Protein AF-A0A498LN36-F1 (afdb_monomer)

Nearest PDB structures (foldseek):
  3feg-assembly1_A-2  TM=8.712E-01  e=2.004E-08  Homo sapiens
  3lq3-assembly1_A-2  TM=8.580E-01  e=4.411E-08  Homo sapiens
  2ig7-assembly1_B  TM=8.442E-01  e=5.846E-08  Homo sapiens
  3f2r-assembly1_A  TM=8.696E-01  e=1.216E-07  Homo sapiens
  2ig7-assembly1_A  TM=8.467E-01  e=6.591E-07  Homo sapiens

Foldseek 3Di:
DVVQVVCVVVVQHWAWDDDDPVGTDTDDDDFDFDFLVQCLDPLDVLEDATQDPVRDGHDDDCVVPDDDDPLLVLLLSQLCNLPQQRRDPVSRDDPVRLLVSLLVVQLVVCVVVVHHSDDDPLNSQQSVLSNLVSNLVSLQVLLVVLVVCVPPPPDPGDSVVRSVSSVVVSVVCVVVSVVDDRD

Secondary structure (DSSP, 8-state):
-HHHHHHHHTTSS--EEEEETTEEEE----SB---HHHHTSTTTTTS-S-B-TTS-B-----TT--S--HHHHHHHHHHGGG-SSS--GGGSPPHHHHHHHHHHHHHHHHHHTTS-----HHHHHHHHHHHHHHHHHHHHHHHHHHHHHHHH--SSS-HHHHHHHHHHHHHHHHHHHHHPPP-

Sequence (183 aa):
MEMFQVLHKHGCGPELYCSFTNGICYEFVRGVVLDDILLRQPSVYRGLVLLNSKSTVKFIDYEYADFNYQAYDIGNHFNEFAGISNVDSSLYPSCELQFDWLTAYLESFKWFNGVDSTVTKKEVQELYVQVCKFSLVAHLFWCLWALLQAKHSTIDFDFQRYAMARFNYYFEKKQEFFGMKLP

Mean predicted aligned error: 5.15 Å

pLDDT: mean 89.91, std 10.74, range [44.62, 98.62]

InterPro domains:
  IPR011009 Protein kinase-like domain superfamily [SSF56112] (2-177)

Solvent-accessible surface area (backbone atoms only — not comparable to full-atom values): 10459 Å² total; per-residue (Å²): 113,68,65,45,57,55,30,27,76,71,72,53,34,53,52,73,77,48,80,56,100,86,50,74,44,58,54,86,77,80,58,46,80,66,46,50,70,51,48,69,33,86,95,32,51,91,46,91,33,31,39,30,101,79,80,46,62,53,57,71,84,66,86,86,68,69,97,70,60,71,34,36,59,54,15,36,57,44,54,47,46,15,34,73,93,69,68,37,77,87,52,39,70,49,71,69,55,49,52,54,50,47,43,55,48,51,27,50,53,26,47,78,70,76,44,78,44,81,76,53,72,65,60,44,50,42,50,48,49,45,18,51,45,23,26,40,51,39,23,51,52,52,18,54,53,21,55,51,39,59,75,71,57,88,66,97,64,69,26,60,62,44,18,50,54,30,47,50,51,31,63,70,44,43,64,62,36,70,67,57,71,78,126

Organism: Labeo rohita (NCBI:txid84645)

Radius of gyration: 17.83 Å; Cα contacts (8 Å, |Δi|>4): 203; chains: 1; bounding box: 41×42×47 Å

Structure (mmCIF, N/CA/C/O backbone):
data_AF-A0A498LN36-F1
#
_entry.id   AF-A0A498LN36-F1
#
loop_
_atom_site.group_PDB
_atom_site.id
_atom_site.type_symbol
_atom_site.label_atom_id
_atom_site.label_alt_id
_atom_site.label_comp_id
_atom_site.label_asym_id
_atom_site.label_entity_id
_atom_site.label_seq_id
_atom_site.pdbx_PDB_ins_code
_atom_site.Cartn_x
_atom_site.Cartn_y
_atom_site.Cartn_z
_atom_site.occupancy
_atom_site.B_iso_or_equiv
_atom_site.auth_seq_id
_atom_site.auth_comp_id
_atom_site.auth_asym_id
_atom_site.auth_atom_id
_atom_site.pdbx_PDB_model_num
ATOM 1 N N . MET A 1 1 ? -7.776 4.592 -21.129 1.00 73.94 1 MET A N 1
ATOM 2 C CA . MET A 1 1 ? -7.886 6.031 -21.480 1.00 73.94 1 MET A CA 1
ATOM 3 C C . MET A 1 1 ? -9.061 6.712 -20.791 1.00 73.94 1 MET A C 1
ATOM 5 O O . MET A 1 1 ? -8.864 7.790 -20.252 1.00 73.94 1 MET A O 1
ATOM 9 N N . GLU A 1 2 ? -10.242 6.087 -20.744 1.00 83.62 2 GLU A N 1
ATOM 10 C CA . GLU A 1 2 ? -11.430 6.645 -20.071 1.00 83.62 2 GLU A CA 1
ATOM 11 C C . GLU A 1 2 ? -11.185 6.987 -18.589 1.00 83.62 2 GLU A C 1
ATOM 13 O O . GLU A 1 2 ? -11.515 8.084 -18.147 1.00 83.62 2 GLU A O 1
ATOM 18 N N . MET A 1 3 ? -10.481 6.120 -17.851 1.00 86.12 3 MET A N 1
ATOM 19 C CA . MET A 1 3 ? -10.072 6.386 -16.465 1.00 86.12 3 MET A CA 1
ATOM 20 C C . MET A 1 3 ? -9.315 7.718 -16.302 1.00 86.12 3 MET A C 1
ATOM 22 O O . MET A 1 3 ? -9.659 8.502 -15.425 1.00 86.12 3 MET A O 1
ATOM 26 N N . PHE A 1 4 ? -8.333 8.019 -17.161 1.00 85.88 4 PHE A N 1
ATOM 27 C CA . PHE A 1 4 ? -7.577 9.280 -17.087 1.00 85.88 4 PHE A CA 1
ATOM 28 C C . PHE A 1 4 ? -8.485 10.500 -17.276 1.00 85.88 4 PHE A C 1
ATOM 30 O O . PHE A 1 4 ? -8.364 11.480 -16.545 1.00 85.88 4 PHE A O 1
ATOM 37 N N . GLN A 1 5 ? -9.434 10.427 -18.212 1.00 87.06 5 GLN A N 1
ATOM 38 C CA . GLN A 1 5 ? -10.391 11.509 -18.459 1.00 87.06 5 GLN A CA 1
ATOM 39 C C . GLN A 1 5 ? -11.322 11.722 -17.258 1.00 87.06 5 GLN A C 1
ATOM 41 O O . GLN A 1 5 ? -11.567 12.861 -16.856 1.00 87.06 5 GLN A O 1
ATOM 46 N N . VAL A 1 6 ? -11.812 10.634 -16.655 1.00 89.62 6 VAL A N 1
ATOM 47 C CA . VAL A 1 6 ? -12.670 10.686 -15.463 1.00 89.62 6 VAL A CA 1
ATOM 48 C C . VAL A 1 6 ? -11.913 11.255 -14.265 1.00 89.62 6 VAL A C 1
ATOM 50 O O . VAL A 1 6 ? -12.432 12.147 -13.592 1.00 89.62 6 VAL A O 1
ATOM 53 N N . LEU A 1 7 ? -10.687 10.790 -14.014 1.00 89.44 7 LEU A N 1
ATOM 54 C CA . LEU A 1 7 ? -9.859 11.265 -12.906 1.00 89.44 7 LEU A CA 1
ATOM 55 C C . LEU A 1 7 ? -9.501 12.743 -13.066 1.00 89.44 7 LEU A C 1
ATOM 57 O O . LEU A 1 7 ? -9.634 13.505 -12.109 1.00 89.44 7 LEU A O 1
ATOM 61 N N . HIS A 1 8 ? -9.110 13.173 -14.268 1.00 89.12 8 HIS A N 1
ATOM 62 C CA . HIS A 1 8 ? -8.814 14.577 -14.541 1.00 89.12 8 HIS A CA 1
ATOM 63 C C . HIS A 1 8 ? -10.033 15.477 -14.305 1.00 89.12 8 HIS A C 1
ATOM 65 O O . HIS A 1 8 ? -9.930 16.488 -13.611 1.00 89.12 8 HIS A O 1
ATOM 71 N N . LYS A 1 9 ? -11.215 15.068 -14.788 1.00 91.19 9 LYS A N 1
ATOM 72 C CA . LYS A 1 9 ? -12.473 15.810 -14.599 1.00 91.19 9 LYS A CA 1
ATOM 73 C C . LYS A 1 9 ? -12.810 16.063 -13.122 1.00 91.19 9 LYS A C 1
ATOM 75 O O . LYS A 1 9 ? -13.457 17.061 -12.818 1.00 91.19 9 LYS A O 1
ATOM 80 N N . HIS A 1 10 ? -12.371 15.186 -12.218 1.00 89.25 10 HIS A N 1
ATOM 81 C CA . HIS A 1 10 ? -12.589 15.314 -10.773 1.00 89.25 10 HIS A CA 1
ATOM 82 C C . HIS A 1 10 ? -11.354 15.831 -10.013 1.00 89.25 10 HIS A C 1
ATOM 84 O O . HIS A 1 10 ? -11.349 15.843 -8.786 1.00 89.25 10 HIS A O 1
ATOM 90 N N . GLY A 1 11 ? -10.306 16.277 -10.717 1.00 86.38 11 GLY A N 1
ATOM 91 C CA . GLY A 1 11 ? -9.081 16.807 -10.107 1.00 86.38 11 GLY A CA 1
ATOM 92 C C . GLY A 1 11 ? -8.176 15.750 -9.463 1.00 86.38 11 GLY A C 1
ATOM 93 O O . GLY A 1 11 ? -7.240 16.107 -8.746 1.00 86.38 11 GLY A O 1
ATOM 94 N N . CYS A 1 12 ? -8.431 14.465 -9.721 1.00 85.44 12 CYS A N 1
ATOM 95 C CA . CYS A 1 12 ? -7.708 13.330 -9.147 1.00 85.44 12 CYS A CA 1
ATOM 96 C C . CYS A 1 12 ? -6.555 12.832 -10.030 1.00 85.44 12 CYS A C 1
ATOM 98 O O . CYS A 1 12 ? -5.722 12.077 -9.548 1.00 85.44 12 CYS A O 1
ATOM 100 N N . GLY A 1 13 ? -6.477 13.244 -11.298 1.00 85.94 13 GLY A N 1
ATOM 101 C CA . GLY A 1 13 ? -5.446 12.784 -12.234 1.00 85.94 13 GLY A CA 1
ATOM 102 C C . GLY A 1 13 ? -4.945 13.876 -13.185 1.00 85.94 13 GLY A C 1
ATOM 103 O O . GLY A 1 13 ? -5.573 14.935 -13.290 1.00 85.94 13 GLY A O 1
ATOM 104 N N . PRO A 1 14 ? -3.807 13.635 -13.861 1.00 88.38 14 PRO A N 1
ATOM 105 C CA . PRO A 1 14 ? -3.249 14.566 -14.839 1.00 88.38 14 PRO A CA 1
ATOM 106 C C . PRO A 1 14 ? -4.140 14.685 -16.080 1.00 88.38 14 PRO A C 1
ATOM 108 O O . PRO A 1 14 ? -4.820 13.728 -16.459 1.00 88.38 14 PRO A O 1
ATOM 111 N N . GLU A 1 15 ? -4.111 15.847 -16.735 1.00 91.12 15 GLU A N 1
ATOM 112 C CA . GLU A 1 15 ? -4.764 16.021 -18.038 1.00 91.12 15 GLU A CA 1
ATOM 113 C C . GLU A 1 15 ? -4.139 15.102 -19.091 1.00 91.12 15 GLU A C 1
ATOM 115 O O . GLU A 1 15 ? -2.921 15.010 -19.212 1.00 91.12 15 GLU A O 1
ATOM 120 N N . LEU A 1 16 ? -4.968 14.426 -19.881 1.00 90.75 16 LEU A N 1
ATOM 121 C CA . LEU A 1 16 ? -4.517 13.542 -20.947 1.00 90.75 16 LEU A CA 1
ATOM 122 C C . LEU A 1 16 ? -4.535 14.282 -22.287 1.00 90.75 16 LEU A C 1
ATOM 124 O O . LEU A 1 16 ? -5.608 14.557 -22.819 1.00 90.75 16 LEU A O 1
ATOM 128 N N . TYR A 1 17 ? -3.360 14.563 -22.851 1.00 92.06 17 TYR A N 1
ATOM 129 C CA . TYR A 1 17 ? -3.239 15.318 -24.100 1.00 92.06 17 TY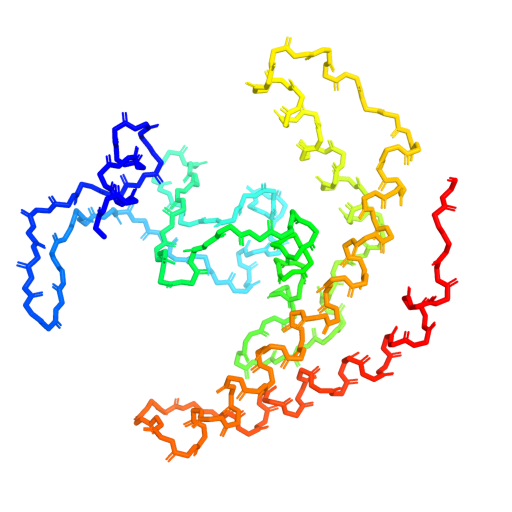R A CA 1
ATOM 130 C C . TYR A 1 17 ? -3.487 14.450 -25.337 1.00 92.06 17 TYR A C 1
ATOM 132 O O . TYR A 1 17 ? -4.217 14.858 -26.239 1.00 92.06 17 TYR A O 1
ATOM 140 N N . CYS A 1 18 ? -2.903 13.247 -25.400 1.00 91.44 18 CYS A N 1
ATOM 141 C CA . CYS A 1 18 ? -3.134 12.314 -26.508 1.00 91.44 18 CYS A CA 1
ATOM 142 C C . CYS A 1 18 ? -2.771 10.852 -26.180 1.00 91.44 18 CYS A C 1
ATOM 144 O O . CYS A 1 18 ? -2.033 10.560 -25.237 1.00 91.44 18 CYS A O 1
ATOM 146 N N . SER A 1 19 ? -3.310 9.924 -26.984 1.00 90.94 19 SER A N 1
ATOM 147 C CA . SER A 1 19 ? -2.901 8.507 -27.048 1.00 90.94 19 SER A CA 1
ATOM 148 C C . SER A 1 19 ? -2.188 8.218 -28.355 1.00 90.94 19 SER A C 1
ATOM 150 O O . SER A 1 19 ? -2.549 8.753 -29.401 1.00 90.94 19 SER A O 1
ATOM 152 N N . PHE A 1 20 ? -1.269 7.267 -28.291 1.00 92.06 20 PHE A N 1
ATOM 153 C CA . PHE A 1 20 ? -0.646 6.610 -29.428 1.00 92.06 20 PHE A CA 1
ATOM 154 C C . PHE A 1 20 ? -0.849 5.097 -29.300 1.00 92.06 20 PHE A C 1
ATOM 156 O O . PHE A 1 20 ? -1.288 4.596 -28.266 1.00 92.06 20 PHE A O 1
ATOM 163 N N . THR A 1 21 ? -0.490 4.335 -30.331 1.00 91.62 21 THR A N 1
ATOM 164 C CA . THR A 1 21 ? -0.533 2.863 -30.275 1.00 91.62 21 THR A CA 1
ATOM 165 C C . THR A 1 21 ? 0.494 2.266 -29.311 1.00 91.62 21 THR A C 1
ATOM 167 O O . THR A 1 21 ? 0.380 1.104 -28.942 1.00 91.62 21 THR A O 1
ATOM 170 N N . ASN A 1 22 ? 1.510 3.039 -28.930 1.00 88.00 22 ASN A N 1
ATOM 171 C CA . ASN A 1 22 ? 2.638 2.610 -28.107 1.00 88.00 22 ASN A CA 1
ATOM 172 C C . ASN A 1 22 ? 2.813 3.447 -26.830 1.00 88.00 22 ASN A C 1
ATOM 174 O O . ASN A 1 22 ? 3.864 3.363 -26.201 1.00 88.00 22 ASN A O 1
ATOM 178 N N . GLY A 1 23 ? 1.838 4.281 -26.461 1.00 87.81 23 GLY A N 1
ATOM 179 C CA . GLY A 1 23 ? 1.967 5.117 -25.272 1.00 87.81 23 GLY A CA 1
ATOM 180 C C . GLY A 1 23 ? 0.953 6.246 -25.186 1.00 87.81 23 GLY A C 1
ATOM 181 O O . GLY A 1 23 ? 0.009 6.335 -25.971 1.00 87.81 23 GLY A O 1
ATOM 182 N N . ILE A 1 24 ? 1.164 7.123 -24.210 1.00 90.69 24 ILE A N 1
ATOM 183 C CA . ILE A 1 24 ? 0.285 8.251 -23.896 1.00 90.69 24 ILE A CA 1
ATOM 184 C C . ILE A 1 24 ? 1.115 9.499 -23.585 1.00 90.69 24 ILE A C 1
ATOM 186 O O . ILE A 1 24 ? 2.250 9.394 -23.126 1.00 90.69 24 ILE A O 1
ATOM 190 N N . CYS A 1 25 ? 0.543 10.677 -23.823 1.00 91.12 25 CYS A N 1
ATOM 191 C CA . CYS A 1 25 ? 1.102 11.961 -23.405 1.00 91.12 25 CYS A CA 1
ATOM 192 C C . CYS A 1 25 ? 0.099 12.662 -22.486 1.00 91.12 25 CYS A C 1
ATOM 194 O O . CYS A 1 25 ? -1.067 12.823 -22.855 1.00 91.12 25 CYS A O 1
ATOM 196 N N . TYR A 1 26 ? 0.543 13.059 -21.295 1.00 91.25 26 TYR A N 1
ATOM 197 C CA . TYR A 1 26 ? -0.285 13.675 -20.260 1.00 91.25 26 TYR A CA 1
ATOM 198 C C . TYR A 1 26 ? 0.482 14.773 -19.511 1.00 91.25 26 TYR A C 1
ATOM 200 O O . TYR A 1 26 ? 1.698 14.915 -19.653 1.00 91.25 26 TYR A O 1
ATOM 208 N N . GLU A 1 27 ? -0.252 15.568 -18.740 1.00 90.62 27 GLU A N 1
ATOM 209 C CA . GLU A 1 27 ? 0.227 16.710 -17.970 1.00 90.62 27 GLU A CA 1
ATOM 210 C C . GLU A 1 27 ? 1.424 16.360 -17.080 1.00 90.62 27 GLU A C 1
ATOM 212 O O . GLU A 1 27 ? 1.405 15.400 -16.304 1.00 90.62 27 GLU A O 1
ATOM 217 N N . PHE A 1 28 ? 2.450 17.209 -17.134 1.00 88.06 28 PHE A N 1
ATOM 218 C CA . PHE A 1 28 ? 3.553 17.154 -16.187 1.00 88.06 28 PHE A CA 1
ATOM 219 C C . PHE A 1 28 ? 3.141 17.777 -14.847 1.00 88.06 28 PHE A C 1
ATOM 221 O O . PHE A 1 28 ? 2.984 18.994 -14.724 1.00 88.06 28 PHE A O 1
ATOM 228 N N . VAL A 1 29 ? 3.029 16.944 -13.813 1.00 84.00 29 VAL A N 1
ATOM 229 C CA . VAL A 1 29 ? 2.731 17.391 -12.449 1.00 84.00 29 VAL A CA 1
ATOM 230 C C . VAL A 1 29 ? 4.035 17.667 -11.701 1.00 84.00 29 VAL A C 1
ATOM 232 O O . VAL A 1 29 ? 4.788 16.753 -11.373 1.00 84.00 29 VAL A O 1
ATOM 235 N N . ARG A 1 30 ? 4.301 18.939 -11.387 1.00 84.75 30 ARG A N 1
ATOM 236 C CA . ARG A 1 30 ? 5.492 19.328 -10.616 1.00 84.75 30 ARG A CA 1
ATOM 237 C C . ARG A 1 30 ? 5.384 18.849 -9.162 1.00 84.75 30 ARG A C 1
ATOM 239 O O . ARG A 1 30 ? 4.516 19.317 -8.423 1.00 84.75 30 ARG A O 1
ATOM 246 N N . GLY A 1 31 ? 6.312 17.997 -8.735 1.00 82.81 31 GLY A N 1
ATOM 247 C CA . GLY A 1 31 ? 6.395 17.495 -7.363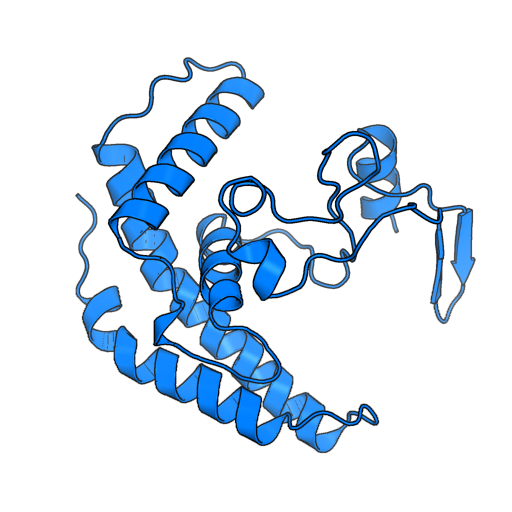 1.00 82.81 31 GLY A CA 1
ATOM 248 C C . GLY A 1 31 ? 7.618 16.610 -7.130 1.00 82.81 31 GLY A C 1
ATOM 249 O O . GLY A 1 31 ? 8.463 16.468 -8.013 1.00 82.81 31 GLY A O 1
ATOM 250 N N . VAL A 1 32 ? 7.701 16.036 -5.931 1.00 82.94 32 VAL A N 1
ATOM 251 C CA . VAL A 1 32 ? 8.706 15.030 -5.553 1.00 82.94 32 VAL A CA 1
ATOM 252 C C . VAL A 1 32 ? 8.012 13.682 -5.426 1.00 82.94 32 VAL A C 1
ATOM 254 O O . VAL A 1 32 ? 7.017 13.596 -4.706 1.00 82.94 32 VAL A O 1
ATOM 257 N N . VAL A 1 33 ? 8.509 12.660 -6.134 1.00 82.81 33 VAL A N 1
ATOM 258 C CA . VAL A 1 33 ? 7.994 11.282 -6.039 1.00 82.81 33 VAL A CA 1
ATOM 259 C C . VAL A 1 33 ? 8.178 10.782 -4.618 1.00 82.81 33 VAL A C 1
ATOM 261 O O . VAL A 1 33 ? 9.227 10.990 -4.013 1.00 82.81 33 VAL A O 1
ATOM 264 N N . LEU A 1 34 ? 7.131 10.156 -4.092 1.00 78.75 34 LEU A N 1
ATOM 265 C CA . LEU A 1 34 ? 7.172 9.555 -2.776 1.00 78.75 34 LEU A CA 1
ATOM 266 C C . LEU A 1 34 ? 8.110 8.347 -2.812 1.00 78.75 34 LEU A C 1
ATOM 268 O O . LEU A 1 34 ? 7.840 7.383 -3.524 1.00 78.75 34 LEU A O 1
ATOM 272 N N . ASP A 1 35 ? 9.205 8.420 -2.066 1.00 82.06 35 ASP A N 1
ATOM 273 C CA . ASP A 1 35 ? 10.095 7.288 -1.832 1.00 82.06 35 ASP A CA 1
ATOM 274 C C . ASP A 1 35 ? 9.744 6.585 -0.512 1.00 82.06 35 ASP A C 1
ATOM 276 O O . ASP A 1 35 ? 8.852 7.002 0.235 1.00 82.06 35 ASP A O 1
ATOM 280 N N . ASP A 1 36 ? 10.443 5.491 -0.219 1.00 79.75 36 ASP A N 1
ATOM 281 C CA . ASP A 1 36 ? 10.217 4.697 0.985 1.00 79.75 36 ASP A CA 1
ATOM 282 C C . ASP A 1 36 ? 10.498 5.500 2.269 1.00 79.75 36 ASP A C 1
ATOM 284 O O . ASP A 1 36 ? 9.863 5.272 3.297 1.00 79.75 36 ASP A O 1
ATOM 288 N N . ILE A 1 37 ? 11.403 6.485 2.225 1.00 82.06 37 ILE A N 1
ATOM 289 C CA . ILE A 1 37 ? 11.722 7.352 3.366 1.00 82.06 37 ILE A CA 1
ATOM 290 C C . ILE A 1 37 ? 10.573 8.320 3.643 1.00 82.06 37 ILE A C 1
ATOM 292 O O . ILE A 1 37 ? 10.123 8.427 4.786 1.00 82.06 37 ILE A O 1
ATOM 296 N N . LEU A 1 38 ? 10.093 9.014 2.613 1.00 81.94 38 LEU A N 1
ATOM 297 C CA . LEU A 1 38 ? 8.996 9.967 2.714 1.00 81.94 38 LEU A CA 1
ATOM 298 C C . LEU A 1 38 ? 7.691 9.269 3.093 1.00 81.94 38 LEU A C 1
ATOM 300 O O . LEU A 1 38 ? 6.955 9.802 3.918 1.00 81.94 38 LEU A O 1
ATOM 304 N N . LEU A 1 39 ? 7.438 8.058 2.581 1.00 82.56 39 LEU A N 1
ATOM 305 C CA . LEU A 1 39 ? 6.264 7.248 2.923 1.00 82.56 39 LEU A CA 1
ATOM 306 C C . LEU A 1 39 ? 6.133 6.999 4.432 1.00 82.56 39 LEU A C 1
ATOM 308 O O . LEU A 1 39 ? 5.026 6.857 4.936 1.00 82.56 39 LEU A O 1
ATOM 312 N N . ARG A 1 40 ? 7.251 6.982 5.166 1.00 83.50 40 ARG A N 1
ATOM 313 C CA . ARG A 1 40 ? 7.287 6.737 6.615 1.00 83.50 40 ARG A CA 1
ATOM 314 C C . ARG A 1 40 ? 7.180 8.015 7.454 1.00 83.50 40 ARG A C 1
ATOM 316 O O . ARG A 1 40 ? 7.111 7.940 8.680 1.00 83.50 40 ARG A O 1
ATOM 323 N N . GLN A 1 41 ? 7.169 9.197 6.837 1.00 81.81 41 GLN A N 1
ATOM 324 C CA . GLN A 1 41 ? 7.099 10.456 7.578 1.00 81.81 41 GLN A CA 1
ATOM 325 C C . GLN A 1 41 ? 5.678 10.735 8.086 1.00 81.81 41 GLN A C 1
ATOM 327 O O . GLN A 1 41 ? 4.732 10.646 7.304 1.00 81.81 41 GLN A O 1
ATOM 332 N N . PRO A 1 42 ? 5.499 11.168 9.350 1.00 75.25 42 PRO A N 1
ATOM 333 C CA . PRO A 1 42 ? 4.180 11.477 9.901 1.00 75.25 42 PRO A CA 1
ATOM 334 C C . PRO A 1 42 ? 3.329 12.469 9.117 1.00 75.25 42 PRO A C 1
ATOM 336 O O . PRO A 1 42 ? 2.110 12.338 9.057 1.00 75.25 42 PRO A O 1
ATOM 339 N N . SER A 1 43 ? 3.973 13.435 8.471 1.00 71.25 43 SER A N 1
ATOM 340 C CA . SER A 1 43 ? 3.315 14.421 7.616 1.00 71.25 43 SER A CA 1
ATOM 341 C C . SER A 1 43 ? 2.857 13.868 6.265 1.00 71.25 43 SER A C 1
ATOM 343 O O . SER A 1 43 ? 2.194 14.588 5.524 1.00 71.25 43 SER A O 1
ATOM 345 N N . VAL A 1 44 ? 3.238 12.635 5.920 1.00 73.81 44 VAL A N 1
ATOM 346 C CA . VAL A 1 44 ? 3.096 12.082 4.571 1.00 73.81 44 VAL A CA 1
ATOM 347 C C . VAL A 1 44 ? 2.409 10.723 4.568 1.00 73.81 44 VAL A C 1
ATOM 349 O O . VAL A 1 44 ? 1.573 10.518 3.709 1.00 73.81 44 VAL A O 1
ATOM 352 N N . TYR A 1 45 ? 2.657 9.828 5.532 1.00 69.00 45 TYR A N 1
ATOM 353 C CA . TYR A 1 45 ? 2.172 8.436 5.492 1.00 69.00 45 TYR A CA 1
ATOM 354 C C . TYR A 1 45 ? 0.642 8.293 5.401 1.00 69.00 45 TYR A C 1
ATOM 356 O O . TYR A 1 45 ? 0.127 7.262 4.974 1.00 69.00 45 TYR A O 1
ATOM 364 N N . ARG A 1 46 ? -0.112 9.323 5.813 1.00 60.28 46 ARG A N 1
ATOM 365 C CA . ARG A 1 46 ? -1.580 9.377 5.665 1.00 60.28 46 ARG A CA 1
ATOM 366 C C . ARG A 1 46 ? -2.026 9.643 4.221 1.00 60.28 46 ARG A C 1
ATOM 368 O O . ARG A 1 46 ? -3.215 9.613 3.930 1.00 60.28 46 ARG A O 1
ATOM 375 N N . GLY A 1 47 ? -1.085 9.932 3.329 1.00 51.66 47 GLY A N 1
ATOM 376 C CA . GLY A 1 47 ? -1.286 10.283 1.937 1.00 51.66 47 GLY A CA 1
ATOM 377 C C . GLY A 1 47 ? -0.337 9.503 1.027 1.00 51.66 47 GLY A C 1
ATOM 378 O O . GLY A 1 47 ? 0.876 9.495 1.192 1.00 51.66 47 GLY A O 1
ATOM 379 N N . LEU A 1 48 ? -0.890 8.847 0.021 1.00 50.31 48 LEU A N 1
ATOM 380 C CA . LEU A 1 48 ? -0.156 7.931 -0.848 1.00 50.31 48 LEU A CA 1
ATOM 381 C C . LEU A 1 48 ? 0.525 8.641 -2.035 1.00 50.31 48 LEU A C 1
ATOM 383 O O . LEU A 1 48 ? 0.345 8.196 -3.162 1.00 50.31 48 LEU A O 1
ATOM 387 N N . VAL A 1 49 ? 1.196 9.804 -1.889 1.00 53.31 49 VAL A N 1
ATOM 388 C CA . VAL A 1 49 ? 1.592 10.521 -3.119 1.00 53.31 49 VAL A CA 1
ATOM 389 C C . VAL A 1 49 ? 2.658 11.652 -3.159 1.00 53.31 49 VAL A C 1
ATOM 391 O O . VAL A 1 49 ? 2.982 12.252 -2.144 1.00 53.31 49 VAL A O 1
ATOM 394 N N . LEU A 1 50 ? 3.116 11.984 -4.395 1.00 44.62 50 LEU A N 1
ATOM 395 C CA . LEU A 1 50 ? 3.720 13.233 -4.895 1.00 44.62 50 LEU A CA 1
ATOM 396 C C . LEU A 1 50 ? 3.360 14.449 -4.047 1.00 44.62 50 LEU A C 1
ATOM 398 O O . LEU A 1 50 ? 2.219 14.916 -4.071 1.00 44.62 50 LEU A O 1
ATOM 402 N N . LEU A 1 51 ? 4.381 15.017 -3.415 1.00 54.03 51 LEU A N 1
ATOM 403 C CA . LEU A 1 51 ? 4.297 16.270 -2.676 1.00 54.03 51 LEU A CA 1
ATOM 404 C C . LEU A 1 51 ? 4.570 17.443 -3.623 1.00 54.03 51 LEU A C 1
ATOM 406 O O . LEU A 1 51 ? 5.633 17.520 -4.247 1.00 54.03 51 LEU A O 1
ATOM 410 N N . ASN A 1 52 ? 3.622 18.374 -3.730 1.00 55.12 52 ASN A N 1
ATOM 411 C CA . ASN A 1 52 ? 3.844 19.652 -4.413 1.00 55.12 52 ASN A CA 1
ATOM 412 C C . ASN A 1 52 ? 4.190 20.781 -3.425 1.00 55.12 52 ASN A C 1
ATOM 414 O O . ASN A 1 52 ? 4.128 20.618 -2.208 1.00 55.12 52 ASN A O 1
ATOM 418 N N . SER A 1 53 ? 4.503 21.972 -3.945 1.00 51.56 53 SER A N 1
ATOM 419 C CA . SER A 1 53 ? 4.889 23.148 -3.144 1.00 51.56 53 SER A CA 1
ATOM 420 C C . SER A 1 53 ? 3.809 23.669 -2.179 1.00 51.56 53 SER A C 1
ATOM 422 O O . SER A 1 53 ? 4.054 24.647 -1.480 1.00 51.56 53 SER A O 1
ATOM 424 N N . LYS A 1 54 ? 2.607 23.076 -2.169 1.00 56.28 54 LYS A N 1
ATOM 425 C CA . LYS A 1 54 ? 1.489 23.406 -1.272 1.00 56.28 54 LYS A CA 1
ATOM 426 C C . LYS A 1 54 ? 1.215 22.303 -0.234 1.00 56.28 54 LYS A C 1
ATOM 428 O O . LYS A 1 54 ? 0.152 22.321 0.375 1.00 56.28 54 LYS A O 1
ATOM 433 N N . SER A 1 55 ? 2.126 21.339 -0.059 1.00 64.81 55 SER A N 1
ATOM 434 C CA . SER A 1 55 ? 1.961 20.176 0.836 1.00 64.81 55 SER A CA 1
ATOM 435 C C . SER A 1 55 ? 0.726 19.324 0.518 1.00 64.81 55 SER A C 1
ATOM 437 O O . SER A 1 55 ? 0.116 18.742 1.410 1.00 64.81 55 SER A O 1
ATOM 439 N N . THR A 1 56 ? 0.337 19.263 -0.759 1.00 70.06 56 THR A N 1
ATOM 440 C CA . THR A 1 56 ? -0.754 18.392 -1.221 1.00 70.06 56 THR A CA 1
ATOM 441 C C . THR A 1 56 ? -0.196 17.182 -1.954 1.00 70.06 56 THR A C 1
ATOM 443 O O . THR A 1 56 ? 0.877 17.253 -2.555 1.00 70.06 56 THR A O 1
ATOM 446 N N . VAL A 1 57 ? -0.956 16.096 -1.879 1.00 76.25 57 VAL A N 1
ATOM 447 C CA . VAL A 1 57 ? -0.614 14.726 -2.256 1.00 76.25 57 VAL A CA 1
ATOM 448 C C . VAL A 1 57 ? -1.539 14.327 -3.428 1.00 76.25 57 VAL A C 1
ATOM 450 O O . VAL A 1 57 ? -2.754 14.466 -3.298 1.00 76.25 57 VAL A O 1
ATOM 453 N N . LYS A 1 58 ? -1.002 13.920 -4.595 1.00 78.62 58 LYS A N 1
ATOM 454 C CA . LYS A 1 58 ? -1.766 13.675 -5.852 1.00 78.62 58 LYS A CA 1
ATOM 455 C C . LYS A 1 58 ? -1.530 12.336 -6.581 1.00 78.62 58 LYS A C 1
ATOM 457 O O . LYS A 1 58 ? -0.557 12.257 -7.325 1.00 78.62 58 LYS A O 1
ATOM 462 N N . PHE A 1 59 ? -2.412 11.338 -6.462 1.00 81.75 59 PHE A N 1
ATOM 463 C CA . PHE A 1 59 ? -2.250 10.000 -7.081 1.00 81.75 59 PHE A CA 1
ATOM 464 C C . PHE A 1 59 ? -1.825 10.053 -8.561 1.00 81.75 59 PHE A C 1
ATOM 466 O O . PHE A 1 59 ? -2.377 10.819 -9.356 1.00 81.75 59 PHE A O 1
ATOM 473 N N . ILE A 1 60 ? -0.815 9.253 -8.910 1.00 83.06 60 ILE A N 1
ATOM 474 C CA . ILE A 1 60 ? -0.268 9.113 -10.266 1.00 83.06 60 ILE A CA 1
ATOM 475 C C . ILE A 1 60 ? -0.042 7.641 -10.594 1.00 83.06 60 ILE A C 1
ATOM 477 O O . ILE A 1 60 ? -0.120 6.794 -9.712 1.00 83.06 60 ILE A O 1
ATOM 481 N N . ASP A 1 61 ? 0.281 7.390 -11.861 1.00 80.75 61 ASP A N 1
ATOM 482 C CA . ASP A 1 61 ? 0.684 6.086 -12.383 1.00 80.75 61 ASP A CA 1
ATOM 483 C C . ASP A 1 61 ? -0.360 4.984 -12.154 1.00 80.75 61 ASP A C 1
ATOM 485 O O . ASP A 1 61 ? -0.237 4.080 -11.332 1.00 80.75 61 ASP A O 1
ATOM 489 N N . TYR A 1 62 ? -1.451 5.103 -12.906 1.00 84.88 62 TYR A N 1
ATOM 490 C CA . TYR A 1 62 ? -2.628 4.251 -12.784 1.00 84.88 62 TYR A CA 1
ATOM 491 C C . TYR A 1 62 ? -2.528 2.959 -13.615 1.00 84.88 62 TYR A C 1
ATOM 493 O O . TYR A 1 62 ? -3.553 2.401 -13.996 1.00 84.88 62 TYR A O 1
ATOM 501 N N . GLU A 1 63 ? -1.322 2.488 -13.948 1.00 85.94 63 GLU A N 1
ATOM 502 C CA . GLU A 1 63 ? -1.124 1.310 -14.812 1.00 85.94 63 GLU A CA 1
ATOM 503 C C . GLU A 1 63 ? -1.791 0.043 -14.247 1.00 85.94 63 GLU A C 1
ATOM 505 O O . GLU A 1 63 ? -2.367 -0.742 -14.998 1.00 85.94 63 GLU A O 1
ATOM 510 N N . TYR A 1 64 ? -1.777 -0.114 -12.921 1.00 89.69 64 TYR A N 1
ATOM 511 C CA . TYR A 1 64 ? -2.376 -1.250 -12.208 1.00 89.69 64 TYR A CA 1
ATOM 512 C C . TYR A 1 64 ? -3.744 -0.928 -11.585 1.00 89.69 64 TYR A C 1
ATOM 514 O O . TYR A 1 64 ? -4.244 -1.702 -10.768 1.00 89.69 64 TYR A O 1
ATOM 522 N N . ALA A 1 65 ? -4.345 0.217 -11.925 1.00 90.38 65 ALA A N 1
ATOM 523 C CA . ALA A 1 65 ? -5.627 0.622 -11.364 1.00 90.38 65 ALA A CA 1
ATOM 524 C C . ALA A 1 65 ? -6.785 -0.146 -12.019 1.00 90.38 65 ALA A C 1
ATOM 526 O O . ALA A 1 65 ? -6.989 -0.075 -13.230 1.00 90.38 65 ALA A O 1
ATOM 527 N N . ASP A 1 66 ? -7.568 -0.841 -11.197 1.00 91.06 66 ASP A N 1
ATOM 528 C CA . ASP A 1 66 ? -8.787 -1.543 -11.600 1.00 91.06 66 ASP A CA 1
ATOM 529 C C . ASP A 1 66 ? -9.715 -1.712 -10.382 1.00 91.06 66 ASP A C 1
ATOM 531 O O . ASP A 1 66 ? -9.332 -1.436 -9.239 1.00 91.06 66 ASP A O 1
ATOM 535 N N . PHE A 1 67 ? -10.941 -2.184 -10.604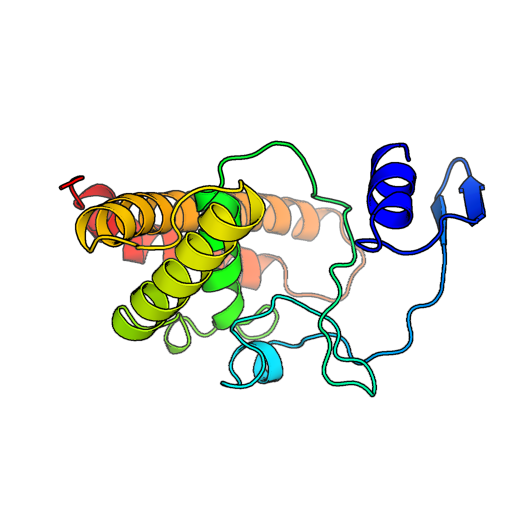 1.00 93.44 67 PHE A N 1
ATOM 536 C CA . PHE A 1 67 ? -11.841 -2.579 -9.528 1.00 93.44 67 PHE A CA 1
ATOM 537 C C . PHE A 1 67 ? -11.232 -3.725 -8.722 1.00 93.44 67 PHE A C 1
ATOM 539 O O . PHE A 1 67 ? -10.979 -4.816 -9.230 1.00 93.44 67 PHE A O 1
ATOM 546 N N . ASN A 1 68 ? -11.038 -3.484 -7.429 1.00 96.19 68 ASN A N 1
ATOM 547 C CA . ASN A 1 68 ? -10.467 -4.462 -6.519 1.00 96.19 68 ASN A CA 1
ATOM 548 C C . ASN A 1 68 ? -11.039 -4.287 -5.106 1.00 96.19 68 ASN A C 1
ATOM 550 O O . ASN A 1 68 ? -11.770 -3.340 -4.810 1.00 96.19 68 ASN A O 1
ATOM 554 N N . TYR A 1 69 ? -10.708 -5.215 -4.214 1.00 97.75 69 TYR A N 1
ATOM 555 C CA . TYR A 1 69 ? -11.060 -5.125 -2.807 1.00 97.75 69 TYR A CA 1
ATOM 556 C C . TYR A 1 69 ? -10.323 -3.955 -2.153 1.00 97.75 69 TYR A C 1
ATOM 558 O O . TYR A 1 69 ? -9.099 -3.877 -2.217 1.00 97.75 69 TYR A O 1
ATOM 566 N N . GLN A 1 70 ? -11.055 -3.105 -1.436 1.00 97.00 70 GLN A N 1
ATOM 567 C CA . GLN A 1 70 ? -10.500 -2.006 -0.636 1.00 97.00 70 GLN A CA 1
ATOM 568 C C . GLN A 1 70 ? -9.318 -2.459 0.242 1.00 97.00 70 GLN A C 1
ATOM 570 O O . GLN A 1 70 ? -8.284 -1.800 0.315 1.00 97.00 70 GLN A O 1
ATOM 575 N N . ALA A 1 71 ? -9.458 -3.619 0.885 1.00 98.12 71 ALA A N 1
ATOM 576 C CA . ALA A 1 71 ? -8.432 -4.179 1.753 1.00 98.12 71 ALA A CA 1
ATOM 577 C C . ALA A 1 71 ? -7.135 -4.567 1.014 1.00 98.12 71 ALA A C 1
ATOM 579 O O . ALA A 1 71 ? -6.077 -4.577 1.638 1.00 98.12 71 ALA A O 1
ATOM 580 N N . TYR A 1 72 ? -7.195 -4.865 -0.292 1.00 98.25 72 TYR A N 1
ATOM 581 C CA . TYR A 1 72 ? -6.004 -5.102 -1.114 1.00 98.25 72 TYR A CA 1
ATOM 582 C C . TYR A 1 72 ? -5.184 -3.837 -1.280 1.00 98.25 72 TYR A C 1
ATOM 584 O O . TYR A 1 72 ? -3.982 -3.874 -1.046 1.00 98.25 72 TYR A O 1
ATOM 592 N N . ASP A 1 73 ? -5.827 -2.729 -1.636 1.00 96.69 73 ASP A N 1
ATOM 593 C CA . ASP A 1 73 ? -5.122 -1.477 -1.900 1.00 96.69 73 ASP A CA 1
ATOM 594 C C . ASP A 1 73 ? -4.437 -0.954 -0.626 1.00 96.69 73 ASP A C 1
ATOM 596 O O . ASP A 1 73 ? -3.243 -0.651 -0.614 1.00 96.69 73 ASP A O 1
ATOM 600 N N . ILE A 1 74 ? -5.156 -1.004 0.501 1.00 97.31 74 ILE A N 1
ATOM 601 C CA . ILE A 1 74 ? -4.620 -0.631 1.818 1.00 97.31 74 ILE A CA 1
ATOM 602 C C . ILE A 1 74 ? -3.520 -1.605 2.274 1.00 97.31 74 ILE A C 1
ATOM 604 O O . ILE A 1 74 ? -2.462 -1.180 2.735 1.00 97.31 74 ILE A O 1
ATOM 608 N N . GLY A 1 75 ? -3.739 -2.917 2.142 1.00 97.56 75 GLY A N 1
ATOM 609 C CA . GLY A 1 75 ? -2.743 -3.922 2.524 1.00 97.56 75 GLY A CA 1
ATOM 610 C C . GLY A 1 75 ? -1.470 -3.823 1.688 1.00 97.56 75 GLY A C 1
ATOM 611 O O . GLY A 1 75 ? -0.371 -3.959 2.220 1.00 97.56 75 GLY A O 1
ATOM 612 N N . ASN A 1 76 ? -1.602 -3.528 0.394 1.00 96.31 76 ASN A N 1
ATOM 613 C CA . ASN A 1 76 ? -0.465 -3.275 -0.476 1.00 96.31 76 ASN A CA 1
ATOM 614 C C . ASN A 1 76 ? 0.278 -1.999 -0.063 1.00 96.31 76 ASN A C 1
ATOM 616 O O . ASN A 1 76 ? 1.496 -2.037 0.055 1.00 96.31 76 ASN A O 1
ATOM 620 N N . HIS A 1 77 ? -0.435 -0.910 0.234 1.00 93.94 77 HIS A N 1
ATOM 621 C CA . HIS A 1 77 ? 0.176 0.318 0.745 1.00 93.94 77 HIS A CA 1
ATOM 622 C C . HIS A 1 77 ? 1.027 0.075 1.998 1.00 93.94 77 HIS A C 1
ATOM 624 O O . HIS A 1 77 ? 2.160 0.545 2.062 1.00 93.94 77 HIS A O 1
ATOM 630 N N . PHE A 1 78 ? 0.529 -0.701 2.965 1.00 95.88 78 PHE A N 1
ATOM 631 C CA . PHE A 1 78 ? 1.303 -1.047 4.160 1.00 95.88 78 PHE A CA 1
ATOM 632 C C . PHE A 1 78 ? 2.537 -1.899 3.850 1.00 95.88 78 PHE A C 1
ATOM 634 O O . PHE A 1 78 ? 3.579 -1.702 4.475 1.00 95.88 78 PHE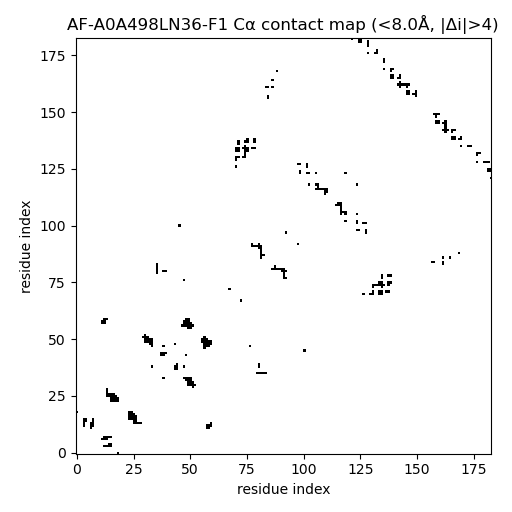 A O 1
ATOM 641 N N . ASN A 1 79 ? 2.469 -2.790 2.856 1.00 95.56 79 ASN A N 1
ATOM 642 C CA . ASN A 1 79 ? 3.636 -3.560 2.420 1.00 95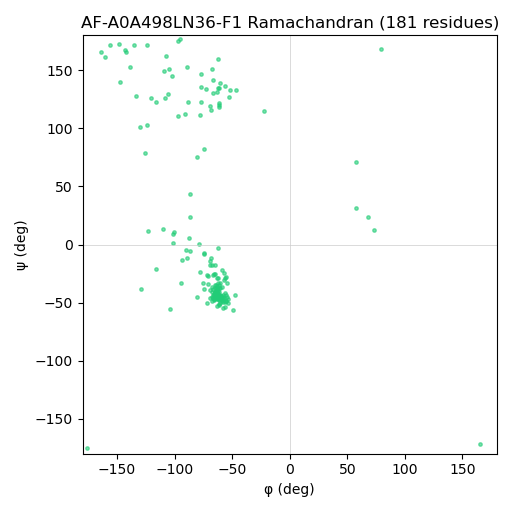.56 79 ASN A CA 1
ATOM 643 C C . ASN A 1 79 ? 4.760 -2.664 1.874 1.00 95.56 79 ASN A C 1
ATOM 645 O O . ASN A 1 79 ? 5.932 -2.985 2.066 1.00 95.56 79 ASN A O 1
ATOM 649 N N . GLU A 1 80 ? 4.430 -1.539 1.230 1.00 92.88 80 GLU A N 1
ATOM 650 C CA . GLU A 1 80 ? 5.425 -0.633 0.637 1.00 92.88 80 GLU A CA 1
ATOM 651 C C . GLU A 1 80 ? 6.275 0.117 1.681 1.00 92.88 80 GLU A C 1
ATOM 653 O O . GLU A 1 80 ? 7.355 0.608 1.355 1.00 92.88 80 GLU A O 1
ATOM 658 N N . PHE A 1 81 ? 5.878 0.135 2.961 1.00 92.75 81 PHE A N 1
ATOM 659 C CA . PHE A 1 81 ? 6.701 0.710 4.039 1.00 92.75 81 PHE A CA 1
ATOM 660 C C . PHE A 1 81 ? 8.036 -0.023 4.212 1.00 92.75 81 PHE A C 1
ATOM 662 O O . PHE A 1 81 ? 9.034 0.590 4.611 1.00 92.75 81 PHE A O 1
ATOM 669 N N . ALA A 1 82 ? 8.058 -1.319 3.879 1.00 92.94 82 ALA A N 1
ATOM 670 C CA . ALA A 1 82 ? 9.263 -2.138 3.883 1.00 92.94 82 ALA A CA 1
ATOM 671 C C . ALA A 1 82 ? 10.258 -1.739 2.780 1.00 92.94 82 ALA A C 1
ATOM 673 O O . ALA A 1 82 ? 11.402 -2.180 2.812 1.00 92.94 82 ALA A O 1
ATOM 674 N N . GLY A 1 83 ? 9.853 -0.897 1.824 1.00 89.69 83 GLY A N 1
ATOM 675 C CA . GLY A 1 83 ? 10.669 -0.491 0.687 1.00 89.69 83 GLY A CA 1
ATOM 676 C C . GLY A 1 83 ? 10.724 -1.539 -0.428 1.00 89.69 83 GLY A C 1
ATOM 677 O O . GLY A 1 83 ? 10.315 -2.690 -0.269 1.00 89.69 83 GLY A O 1
ATOM 678 N N . ILE A 1 84 ? 11.244 -1.116 -1.584 1.00 84.69 84 ILE A N 1
ATOM 679 C CA . ILE A 1 84 ? 11.295 -1.926 -2.813 1.00 84.69 84 ILE A CA 1
ATOM 680 C C . ILE A 1 84 ? 12.711 -2.459 -3.058 1.00 84.69 84 ILE A C 1
ATOM 682 O O . ILE A 1 84 ? 12.913 -3.666 -3.160 1.00 84.69 84 ILE A O 1
ATOM 686 N N . SER A 1 85 ? 13.710 -1.574 -3.124 1.00 80.56 85 SER A N 1
ATOM 687 C CA . SER A 1 85 ? 15.088 -1.963 -3.468 1.00 80.56 85 SER A CA 1
ATOM 688 C C . SER A 1 85 ? 15.810 -2.684 -2.329 1.00 80.56 85 SER A C 1
ATOM 690 O O . SER A 1 85 ? 16.545 -3.640 -2.559 1.00 80.56 85 SER A O 1
ATOM 692 N N . ASN A 1 86 ? 15.582 -2.243 -1.091 1.00 85.69 86 ASN A N 1
ATOM 693 C CA . ASN A 1 86 ? 16.136 -2.843 0.120 1.00 85.69 86 ASN A CA 1
ATOM 694 C C . ASN A 1 86 ? 14.985 -3.172 1.068 1.00 85.69 86 ASN A C 1
ATOM 696 O O . ASN A 1 86 ? 14.707 -2.408 1.986 1.00 85.69 86 ASN A O 1
ATOM 700 N N . VAL A 1 87 ? 14.299 -4.284 0.796 1.00 89.31 87 VAL A N 1
ATOM 701 C CA . VAL A 1 87 ? 13.144 -4.715 1.592 1.00 89.31 87 VAL A CA 1
ATOM 702 C C . VAL A 1 87 ? 13.570 -4.975 3.040 1.00 89.31 87 VAL A C 1
ATOM 704 O O . VAL A 1 87 ? 14.372 -5.875 3.297 1.00 89.31 87 VAL A O 1
ATOM 707 N N . ASP A 1 88 ? 12.996 -4.220 3.972 1.00 91.25 88 ASP A N 1
ATOM 708 C CA . ASP A 1 88 ? 13.152 -4.380 5.415 1.00 91.25 88 ASP A CA 1
ATOM 709 C C . ASP A 1 88 ? 11.779 -4.541 6.078 1.00 91.25 88 ASP A C 1
ATOM 711 O O . ASP A 1 88 ? 11.028 -3.589 6.294 1.00 91.25 88 ASP A O 1
ATOM 715 N N . SER A 1 89 ? 11.450 -5.784 6.423 1.00 89.56 89 SER A N 1
ATOM 716 C CA . SER A 1 89 ? 10.168 -6.143 7.030 1.00 89.56 89 SER A CA 1
ATOM 717 C C . SER A 1 89 ? 9.953 -5.537 8.420 1.00 89.56 89 SER A C 1
ATOM 719 O O . SER A 1 89 ? 8.808 -5.461 8.864 1.00 89.56 89 SER A O 1
ATOM 721 N N . SER A 1 90 ? 11.012 -5.076 9.097 1.00 91.69 90 SER A N 1
ATOM 722 C CA . SER A 1 90 ? 10.889 -4.389 10.389 1.00 91.69 90 SER A CA 1
ATOM 723 C C . SER A 1 90 ? 10.242 -3.006 10.271 1.00 91.69 90 SER A C 1
ATOM 725 O O . SER A 1 90 ? 9.738 -2.480 11.262 1.00 91.69 90 SER A O 1
ATOM 727 N N . LEU A 1 91 ? 10.204 -2.443 9.058 1.00 93.38 91 LEU A N 1
ATOM 728 C CA . LEU A 1 91 ? 9.589 -1.149 8.764 1.00 93.38 91 LEU A CA 1
ATOM 729 C C . LEU A 1 91 ? 8.090 -1.248 8.459 1.00 93.38 91 LEU A C 1
ATOM 731 O O . LEU A 1 91 ? 7.440 -0.215 8.300 1.00 93.38 91 LEU A O 1
ATOM 735 N N . TYR A 1 92 ? 7.528 -2.460 8.384 1.00 94.38 92 TYR A N 1
ATOM 736 C CA . TYR A 1 92 ? 6.086 -2.653 8.236 1.00 94.38 92 TYR A CA 1
ATOM 737 C C . TYR A 1 92 ? 5.332 -1.939 9.378 1.00 94.38 92 TYR A C 1
ATOM 739 O O . TYR A 1 92 ? 5.759 -2.029 10.535 1.00 94.38 92 TYR A O 1
ATOM 747 N N . PRO A 1 93 ? 4.225 -1.223 9.101 1.00 94.88 93 PRO A N 1
ATOM 748 C CA . PRO A 1 93 ? 3.585 -0.367 10.092 1.00 94.88 93 PRO A CA 1
ATOM 749 C C . PRO A 1 93 ? 3.116 -1.159 11.317 1.00 94.88 93 PRO A C 1
ATOM 751 O O . PRO A 1 93 ? 2.554 -2.253 11.210 1.00 94.88 93 PRO A O 1
ATOM 754 N N . SER A 1 94 ? 3.313 -0.584 12.505 1.00 95.38 94 SER A N 1
ATOM 755 C CA . SER A 1 94 ? 2.853 -1.187 13.758 1.00 95.38 94 SER A CA 1
ATOM 756 C C . SER A 1 94 ? 1.327 -1.319 13.784 1.00 95.38 94 SER A C 1
ATOM 758 O O . SER A 1 94 ? 0.616 -0.620 13.064 1.00 95.38 94 SER A O 1
ATOM 760 N N . CYS A 1 95 ? 0.806 -2.196 14.646 1.00 95.50 95 CYS A N 1
ATOM 761 C CA . CYS A 1 95 ? -0.640 -2.330 14.841 1.00 95.50 95 CYS A CA 1
ATOM 762 C C . CYS A 1 95 ? -1.284 -0.978 15.210 1.00 95.50 95 CYS A C 1
ATOM 764 O O . CYS A 1 95 ? -2.286 -0.593 14.624 1.00 95.50 95 CYS A O 1
ATOM 766 N N . GLU A 1 96 ? -0.660 -0.207 16.105 1.00 95.75 96 GLU A N 1
ATOM 767 C CA . GLU A 1 96 ? -1.133 1.131 16.486 1.00 95.75 96 GLU A CA 1
ATOM 768 C C . GLU A 1 96 ? -1.238 2.078 15.282 1.00 95.75 96 GLU A C 1
ATOM 770 O O . GLU A 1 96 ? -2.280 2.701 15.079 1.00 95.75 96 GLU A O 1
ATOM 775 N N . LEU A 1 97 ? -0.198 2.124 14.441 1.00 94.19 97 LEU A N 1
ATOM 776 C CA . LEU A 1 97 ? -0.184 2.959 13.242 1.00 94.19 97 LEU A CA 1
ATOM 777 C C . LEU A 1 97 ? -1.237 2.512 12.221 1.00 94.19 97 LEU A C 1
ATOM 779 O O . LEU A 1 97 ? -1.919 3.349 11.635 1.00 94.19 97 LEU A O 1
ATOM 783 N N . GLN A 1 98 ? -1.402 1.202 12.023 1.00 97.19 98 GLN A N 1
ATOM 784 C CA . GLN A 1 98 ? -2.432 0.670 11.131 1.00 97.19 98 GLN A CA 1
ATOM 785 C C . GLN A 1 98 ? -3.832 1.058 11.621 1.00 97.19 98 GLN A C 1
ATOM 787 O O . GLN A 1 98 ? -4.642 1.516 10.825 1.00 97.19 98 GLN A O 1
ATOM 792 N N . PHE A 1 99 ? -4.125 0.938 12.918 1.00 97.19 99 PHE A N 1
ATOM 793 C CA . PHE A 1 99 ? -5.429 1.322 13.467 1.00 97.19 99 PHE A CA 1
ATOM 794 C C . PHE A 1 99 ? -5.703 2.824 13.336 1.00 97.19 99 PHE A C 1
ATOM 796 O O . PHE A 1 99 ? -6.813 3.201 12.954 1.00 97.19 99 PHE A O 1
ATOM 803 N N . ASP A 1 100 ? -4.713 3.675 13.613 1.00 94.94 100 ASP A N 1
ATOM 804 C CA . ASP A 1 100 ? -4.821 5.128 13.426 1.00 94.94 100 ASP A CA 1
ATOM 805 C C . ASP A 1 100 ? -5.095 5.484 11.954 1.00 94.94 100 ASP A C 1
ATOM 807 O O . ASP A 1 100 ? -6.041 6.212 11.645 1.00 94.94 100 ASP A O 1
ATOM 811 N N . TRP A 1 101 ? -4.341 4.884 11.028 1.00 95.44 101 TRP A N 1
ATOM 812 C CA . TRP A 1 101 ? -4.528 5.089 9.591 1.00 95.44 101 TRP A CA 1
ATOM 813 C C . TRP A 1 101 ? -5.907 4.621 9.113 1.00 95.44 101 TRP A C 1
ATOM 815 O O . TRP A 1 101 ? -6.607 5.355 8.416 1.00 95.44 101 TRP A O 1
ATOM 825 N N . LEU A 1 102 ? -6.333 3.417 9.513 1.00 97.44 102 LEU A N 1
ATOM 826 C CA . LEU A 1 102 ? -7.631 2.848 9.137 1.00 97.44 102 LEU A CA 1
ATOM 827 C C . LEU A 1 102 ? -8.798 3.671 9.689 1.00 97.44 102 LEU A C 1
ATOM 829 O O . LEU A 1 102 ? -9.816 3.815 9.013 1.00 97.44 102 LEU A O 1
ATOM 833 N N . THR A 1 103 ? -8.642 4.241 10.886 1.00 96.50 103 THR A N 1
ATOM 834 C CA . THR A 1 103 ? -9.630 5.158 11.467 1.00 96.50 103 THR A CA 1
ATOM 835 C C . THR A 1 103 ? -9.765 6.405 10.595 1.00 96.50 103 THR A C 1
ATOM 837 O O . THR A 1 103 ? -10.861 6.688 10.116 1.00 96.50 103 THR A O 1
ATOM 840 N N . ALA A 1 104 ? -8.651 7.078 10.284 1.00 94.25 104 ALA A N 1
ATOM 841 C CA . ALA A 1 104 ? -8.651 8.271 9.433 1.00 94.25 104 ALA A CA 1
ATOM 842 C C . ALA A 1 104 ? -9.195 7.997 8.016 1.00 94.25 104 ALA A C 1
ATOM 844 O O . ALA A 1 104 ? -9.912 8.825 7.440 1.00 94.25 104 ALA A O 1
ATOM 845 N N . TYR A 1 105 ? -8.888 6.822 7.456 1.00 95.31 105 TYR A N 1
ATOM 846 C CA . TYR A 1 105 ? -9.442 6.374 6.181 1.00 95.31 105 TYR A CA 1
ATOM 847 C C . TYR A 1 105 ? -10.967 6.242 6.254 1.00 95.31 105 TYR A C 1
ATOM 849 O O . TYR A 1 105 ? -11.669 6.783 5.402 1.00 95.31 105 TYR A O 1
ATOM 857 N N . LEU A 1 106 ? -11.492 5.537 7.263 1.00 96.44 106 LEU A N 1
ATOM 858 C CA . LEU A 1 106 ? -12.929 5.293 7.405 1.00 96.44 106 LEU A CA 1
ATOM 859 C C . LEU A 1 106 ? -13.705 6.586 7.683 1.00 96.44 106 LEU A C 1
ATOM 861 O O . LEU A 1 106 ? -14.784 6.766 7.123 1.00 96.44 106 LEU A O 1
ATOM 865 N N . GLU A 1 107 ? -13.150 7.499 8.483 1.00 94.75 107 GLU A N 1
ATOM 866 C CA . GLU A 1 107 ? -13.721 8.832 8.719 1.00 94.75 107 GLU A CA 1
ATOM 867 C C . GLU A 1 107 ? -13.848 9.606 7.403 1.00 94.75 107 GLU A C 1
ATOM 869 O O . GLU A 1 107 ? -14.921 10.118 7.075 1.00 94.75 107 GLU A O 1
ATOM 874 N N . SER A 1 108 ? -12.772 9.622 6.607 1.00 93.00 108 SER A N 1
ATOM 875 C CA . SER A 1 108 ? -12.748 10.274 5.294 1.00 93.00 108 SER A CA 1
ATOM 876 C C . SER A 1 108 ? -13.735 9.619 4.328 1.00 93.00 108 SER A C 1
ATOM 878 O O . SER A 1 108 ? -14.512 10.308 3.671 1.00 93.00 108 SER A O 1
ATOM 880 N N . PHE A 1 109 ? -13.753 8.286 4.263 1.00 93.06 109 PHE A N 1
ATOM 881 C CA . PHE A 1 109 ? -14.657 7.528 3.402 1.00 93.06 109 PHE A CA 1
ATOM 882 C C . PHE A 1 109 ? -16.122 7.836 3.724 1.00 93.06 109 PHE A C 1
ATOM 884 O O . PHE A 1 109 ? -16.901 8.141 2.822 1.00 93.06 109 PHE A O 1
ATOM 891 N N . LYS A 1 110 ? -16.497 7.816 5.006 1.00 94.31 110 LYS A N 1
ATOM 892 C CA . LYS A 1 110 ? -17.851 8.154 5.461 1.00 94.31 110 LYS A CA 1
ATOM 893 C C . LYS A 1 110 ? -18.224 9.595 5.114 1.00 94.31 110 LYS A C 1
ATOM 895 O O . LYS A 1 110 ? -19.279 9.826 4.523 1.00 94.31 110 LYS A O 1
ATOM 900 N N . TRP A 1 111 ? -17.319 10.535 5.378 1.00 92.12 111 TRP A N 1
ATOM 901 C CA . TRP A 1 111 ? -17.497 11.944 5.036 1.00 92.12 111 TRP A CA 1
ATOM 902 C C . TRP A 1 111 ? -17.761 12.162 3.538 1.00 92.12 111 TRP A C 1
ATOM 904 O O . TRP A 1 111 ? -18.739 12.810 3.168 1.00 92.12 111 TRP A O 1
ATOM 914 N N . PHE A 1 112 ? -16.942 11.571 2.660 1.00 89.31 112 PHE A N 1
ATOM 915 C CA . PHE A 1 112 ? -17.110 11.695 1.206 1.00 89.31 112 PHE A CA 1
ATOM 916 C C . PHE A 1 112 ? -18.388 11.034 0.677 1.00 89.31 112 PHE A C 1
ATOM 918 O O . PHE A 1 112 ? -18.912 11.462 -0.349 1.00 89.31 112 PHE A O 1
ATOM 925 N N . ASN A 1 113 ? -18.917 10.031 1.381 1.00 92.06 113 ASN A N 1
ATOM 926 C CA . ASN A 1 113 ? -20.193 9.394 1.052 1.00 92.06 113 ASN A CA 1
ATOM 927 C C . ASN A 1 113 ? -21.407 10.100 1.687 1.00 92.06 113 ASN A C 1
ATOM 929 O O . ASN A 1 113 ? -22.530 9.614 1.562 1.00 92.06 113 ASN A O 1
ATOM 933 N N . GLY A 1 114 ? -21.208 11.243 2.355 1.00 92.81 114 GLY A N 1
ATOM 934 C CA . GLY A 1 114 ? -22.289 12.030 2.951 1.00 92.81 114 GLY A CA 1
ATOM 935 C C . GLY A 1 114 ? -22.975 11.348 4.138 1.00 92.81 114 GLY A C 1
ATOM 936 O O . GLY A 1 114 ? -24.134 11.649 4.423 1.00 92.81 114 GLY A O 1
ATOM 937 N N . VAL A 1 115 ? -22.287 10.423 4.813 1.00 92.44 115 VAL A N 1
ATOM 938 C CA . VAL A 1 115 ? -22.773 9.762 6.033 1.00 92.44 115 VAL A CA 1
ATOM 939 C C . VAL A 1 115 ? -22.019 10.273 7.262 1.00 92.44 115 VAL A C 1
ATOM 941 O O . VAL A 1 115 ? -20.954 10.878 7.138 1.00 92.44 115 VAL A O 1
ATOM 944 N N . ASP A 1 116 ? -22.580 10.046 8.454 1.00 92.44 116 ASP A N 1
ATOM 945 C CA . ASP A 1 116 ? -21.938 10.422 9.719 1.00 92.44 116 ASP A CA 1
ATOM 946 C C . ASP A 1 116 ? -20.518 9.850 9.799 1.00 92.44 116 ASP A C 1
ATOM 948 O O . ASP A 1 116 ? -20.323 8.649 9.616 1.00 92.44 116 ASP A O 1
ATOM 952 N N . SER A 1 117 ? -19.528 10.703 10.066 1.00 89.62 117 SER A N 1
ATOM 953 C CA . SER A 1 117 ? -18.113 10.328 10.026 1.00 89.62 117 SER A CA 1
ATOM 954 C C . SER A 1 117 ? -17.649 9.576 11.272 1.00 89.62 117 SER A C 1
ATOM 956 O O . SER A 1 117 ? -16.483 9.206 11.345 1.00 89.62 117 SER A O 1
ATOM 958 N N . THR A 1 118 ? -18.525 9.326 12.251 1.00 94.75 118 THR A N 1
ATOM 959 C CA . THR A 1 118 ? -18.178 8.564 13.455 1.00 94.75 118 THR A CA 1
ATOM 960 C C . THR A 1 118 ? -17.756 7.142 13.081 1.00 94.75 118 THR A C 1
ATOM 962 O O . THR A 1 118 ? -18.523 6.385 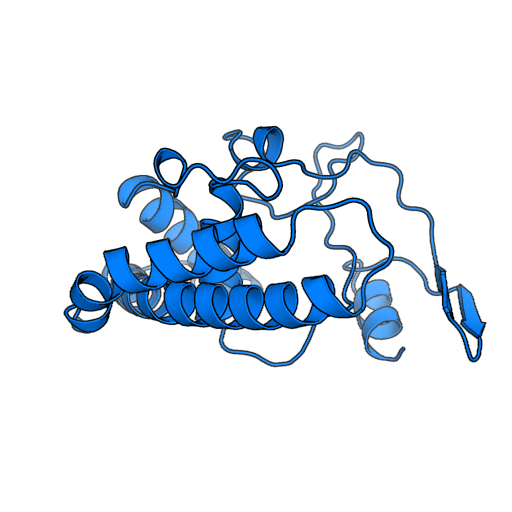12.481 1.00 94.75 118 THR A O 1
ATOM 965 N N . VAL A 1 119 ? -16.541 6.747 13.458 1.00 96.50 119 VAL A N 1
ATOM 966 C CA . VAL A 1 119 ? -16.001 5.399 13.228 1.00 96.50 119 VAL A CA 1
ATOM 967 C C . VAL A 1 119 ? -15.977 4.610 14.531 1.00 96.50 119 VAL A C 1
ATOM 969 O O . VAL A 1 119 ? -15.480 5.066 15.560 1.00 96.50 119 VAL A O 1
ATOM 972 N N . THR A 1 120 ? -16.519 3.395 14.498 1.00 97.12 120 THR A N 1
ATOM 973 C CA . THR A 1 120 ? -16.508 2.493 15.649 1.00 97.12 120 THR A CA 1
ATOM 974 C C . THR A 1 120 ? -15.251 1.626 15.668 1.00 97.12 120 THR A C 1
ATOM 976 O O . THR A 1 120 ? -14.703 1.249 14.633 1.00 97.12 120 THR A O 1
ATOM 979 N N . LYS A 1 121 ? -14.835 1.199 16.867 1.00 97.06 121 LYS A N 1
ATOM 980 C CA . LYS A 1 121 ? -13.731 0.233 17.024 1.00 97.06 121 LYS A CA 1
ATOM 981 C C . LYS A 1 121 ? -13.985 -1.082 16.282 1.00 97.06 121 LYS A C 1
ATOM 983 O O . LYS A 1 121 ? -13.036 -1.719 15.839 1.00 97.06 121 LYS A O 1
ATOM 988 N N . LYS A 1 122 ? -15.255 -1.487 16.154 1.00 97.81 122 LYS A N 1
ATOM 989 C CA . LYS A 1 122 ? -15.642 -2.705 15.440 1.00 97.81 122 LYS A CA 1
ATOM 990 C C . LYS A 1 122 ? -15.341 -2.587 13.945 1.00 97.81 122 LYS A C 1
ATOM 992 O O . LYS A 1 122 ? -14.707 -3.482 13.406 1.00 97.81 122 LYS A O 1
ATOM 997 N N . GLU A 1 123 ? -15.712 -1.471 13.317 1.00 97.88 123 GLU A N 1
ATOM 998 C CA . GLU A 1 123 ? -15.437 -1.223 11.893 1.00 97.88 123 GLU A CA 1
ATOM 999 C C . GLU A 1 123 ? -13.933 -1.218 11.594 1.00 97.88 123 GLU A C 1
ATOM 1001 O O . GLU A 1 123 ? -13.487 -1.849 10.636 1.00 97.88 123 GLU A O 1
ATOM 1006 N N . VAL A 1 124 ? -13.134 -0.571 12.452 1.00 98.31 124 VAL A N 1
ATOM 1007 C CA . VAL A 1 124 ? -11.667 -0.566 12.314 1.00 98.31 124 VAL A CA 1
ATOM 1008 C C . VAL A 1 124 ? -11.107 -1.983 12.438 1.00 98.31 124 VAL A C 1
ATOM 1010 O O . VAL A 1 124 ? -10.283 -2.389 11.624 1.00 98.31 124 VAL A O 1
ATOM 1013 N N . GLN A 1 125 ? -11.578 -2.763 13.416 1.00 98.31 125 GLN A N 1
ATOM 1014 C CA . GLN A 1 125 ? -11.132 -4.141 13.632 1.00 98.31 125 GLN A CA 1
ATOM 1015 C C . GLN A 1 125 ? -11.511 -5.071 12.467 1.00 98.31 125 GLN A C 1
ATOM 1017 O O . GLN A 1 125 ? -10.707 -5.917 12.073 1.00 98.31 125 GLN A O 1
ATOM 1022 N N . GLU A 1 126 ? -12.718 -4.934 11.914 1.00 98.44 126 GLU A N 1
ATOM 1023 C CA . GLU A 1 126 ? -13.164 -5.696 10.742 1.00 98.44 126 GLU A CA 1
ATOM 1024 C C . GLU A 1 126 ? -12.273 -5.410 9.533 1.00 98.44 126 GLU A C 1
ATOM 1026 O O . GLU A 1 126 ? -11.749 -6.347 8.921 1.00 98.44 126 GLU A O 1
ATOM 1031 N N . LEU A 1 127 ? -12.050 -4.127 9.227 1.00 98.56 127 LEU A N 1
ATOM 1032 C CA . LEU A 1 127 ? -11.204 -3.722 8.110 1.00 98.56 127 LEU A CA 1
ATOM 1033 C C . LEU A 1 127 ? -9.748 -4.144 8.331 1.00 98.56 127 LEU A C 1
ATOM 1035 O O . LEU A 1 127 ? -9.132 -4.667 7.408 1.00 98.56 127 LEU A O 1
ATOM 1039 N N . TYR A 1 128 ? -9.216 -4.012 9.548 1.00 98.62 128 TYR A N 1
ATOM 1040 C CA . TYR A 1 128 ? -7.866 -4.461 9.897 1.00 98.62 128 TYR A CA 1
ATOM 1041 C C . TYR A 1 128 ? -7.653 -5.945 9.574 1.00 98.62 128 TYR A C 1
ATOM 1043 O O . TYR A 1 128 ? -6.701 -6.304 8.884 1.00 98.62 128 TYR A O 1
ATOM 1051 N N . VAL A 1 129 ? -8.579 -6.819 9.987 1.00 98.56 129 VAL A N 1
ATOM 1052 C CA . VAL A 1 129 ? -8.480 -8.263 9.711 1.00 98.56 129 VAL A CA 1
ATOM 1053 C C . VAL A 1 129 ? -8.518 -8.555 8.209 1.00 98.56 129 VAL A C 1
ATOM 1055 O O . VAL A 1 129 ? -7.815 -9.452 7.735 1.00 98.56 129 VAL A O 1
ATOM 1058 N N . GLN A 1 130 ? -9.330 -7.819 7.447 1.00 98.56 130 GLN A N 1
ATOM 1059 C CA . GLN A 1 130 ? -9.360 -7.943 5.990 1.00 98.56 130 GLN A CA 1
ATOM 1060 C C . GLN A 1 130 ? -8.037 -7.477 5.373 1.00 98.56 130 GLN A C 1
ATOM 1062 O O . GLN A 1 130 ? -7.455 -8.209 4.576 1.00 98.56 130 GLN A O 1
ATOM 1067 N N . VAL A 1 131 ? -7.532 -6.313 5.782 1.00 98.62 131 VAL A N 1
ATOM 1068 C CA . VAL A 1 131 ? -6.270 -5.725 5.313 1.00 98.62 131 VAL A CA 1
ATOM 1069 C C . VAL A 1 131 ? -5.091 -6.655 5.574 1.00 98.62 131 VAL A C 1
ATOM 1071 O O . VAL A 1 131 ? -4.325 -6.911 4.650 1.00 98.62 131 VAL A O 1
ATOM 1074 N N . CYS A 1 132 ? -4.986 -7.261 6.760 1.00 98.44 132 CYS A N 1
ATOM 1075 C CA . CYS A 1 132 ? -3.957 -8.264 7.042 1.00 98.44 132 CYS A CA 1
ATOM 1076 C C . CYS A 1 132 ? -4.031 -9.452 6.070 1.00 98.44 132 CYS A C 1
ATOM 1078 O O . CYS A 1 132 ? -3.023 -9.912 5.546 1.00 98.44 132 CYS A O 1
ATOM 1080 N N . LYS A 1 133 ? -5.227 -9.964 5.771 1.00 98.44 133 LYS A N 1
ATOM 1081 C CA . LYS A 1 133 ? -5.363 -11.092 4.833 1.00 98.44 133 LYS A CA 1
ATOM 1082 C C . LYS A 1 133 ? -5.025 -10.687 3.402 1.00 98.44 133 LYS A C 1
ATOM 1084 O O . LYS A 1 133 ? -4.398 -11.458 2.680 1.00 98.44 133 LYS A O 1
ATOM 1089 N N . PHE A 1 134 ? -5.422 -9.491 2.990 1.00 98.56 134 PHE A N 1
ATOM 1090 C CA . PHE A 1 134 ? -5.171 -8.994 1.646 1.00 98.56 134 PHE A CA 1
ATOM 1091 C C . PHE A 1 134 ? -3.735 -8.495 1.435 1.00 98.56 134 PHE A C 1
ATOM 1093 O O . PHE A 1 134 ? -3.244 -8.575 0.310 1.00 98.56 134 PHE A O 1
ATOM 1100 N N . SER A 1 135 ? -3.009 -8.106 2.488 1.00 98.19 135 SER A N 1
ATOM 1101 C CA . SER A 1 135 ? -1.574 -7.816 2.387 1.00 98.19 135 SER A CA 1
ATOM 1102 C C . SER A 1 135 ? -0.785 -9.055 1.944 1.00 98.19 135 SER A C 1
ATOM 1104 O O . SER A 1 135 ? 0.121 -8.948 1.116 1.00 98.19 135 SER A O 1
ATOM 1106 N N . LEU A 1 136 ? -1.201 -10.257 2.370 1.00 98.44 136 LEU A N 1
ATOM 1107 C CA . LEU A 1 136 ? -0.663 -11.527 1.861 1.00 98.44 136 LEU A CA 1
ATOM 1108 C C . LEU A 1 136 ? -0.941 -11.725 0.368 1.00 98.44 136 LEU A C 1
ATOM 1110 O O . LEU A 1 136 ? -0.075 -12.202 -0.365 1.00 98.44 136 LEU A O 1
ATOM 1114 N N . VAL A 1 137 ? -2.146 -11.373 -0.090 1.00 98.19 137 VAL A N 1
ATOM 1115 C CA . VAL A 1 137 ? -2.510 -11.459 -1.513 1.00 98.19 137 VAL A CA 1
ATOM 1116 C C . VAL A 1 137 ? -1.616 -10.528 -2.331 1.00 98.19 137 VAL A C 1
ATOM 1118 O O . VAL A 1 137 ? -1.078 -10.949 -3.353 1.00 98.19 137 VAL A O 1
ATOM 1121 N N . ALA A 1 138 ? -1.373 -9.311 -1.841 1.00 98.00 138 ALA A N 1
ATOM 1122 C CA . ALA A 1 138 ? -0.446 -8.372 -2.461 1.00 98.00 138 ALA A CA 1
ATOM 1123 C C . ALA A 1 138 ? 0.999 -8.905 -2.487 1.00 98.00 138 ALA A C 1
ATOM 1125 O O . ALA A 1 138 ? 1.688 -8.775 -3.498 1.00 98.00 138 ALA A O 1
ATOM 1126 N N . HIS A 1 139 ? 1.483 -9.561 -1.427 1.00 98.19 139 HIS A N 1
ATOM 1127 C CA . HIS A 1 139 ? 2.798 -10.214 -1.461 1.00 98.19 139 HIS A CA 1
ATOM 1128 C C . HIS A 1 139 ? 2.898 -11.296 -2.540 1.00 98.19 139 HIS A C 1
ATOM 1130 O O . HIS A 1 139 ? 3.892 -11.332 -3.266 1.00 98.19 139 HIS A O 1
ATOM 1136 N N . LEU A 1 140 ? 1.877 -12.146 -2.682 1.00 98.06 140 LEU A N 1
ATOM 1137 C CA . LEU A 1 140 ? 1.851 -13.164 -3.734 1.00 98.06 140 LEU A CA 1
ATOM 1138 C C . LEU A 1 140 ? 1.813 -12.548 -5.133 1.00 98.06 140 LEU A C 1
ATOM 1140 O O . LEU A 1 140 ? 2.568 -12.986 -5.999 1.00 98.06 140 LEU A O 1
ATOM 1144 N N . PHE A 1 141 ? 0.973 -11.532 -5.346 1.00 98.06 141 PHE A N 1
ATOM 1145 C CA . PHE A 1 141 ? 0.862 -10.844 -6.631 1.00 98.06 141 PHE A CA 1
ATOM 1146 C C . PHE A 1 141 ? 2.217 -10.286 -7.082 1.00 98.06 141 PHE A C 1
ATOM 1148 O O . PHE A 1 141 ? 2.710 -10.636 -8.155 1.00 98.06 141 PHE A O 1
ATOM 1155 N N . TRP A 1 142 ? 2.868 -9.496 -6.225 1.00 97.56 142 TRP A N 1
ATOM 1156 C CA . TRP A 1 142 ? 4.146 -8.863 -6.552 1.00 97.56 142 TRP A CA 1
ATOM 1157 C C . TRP A 1 142 ? 5.320 -9.845 -6.605 1.00 97.56 142 TRP A C 1
ATOM 1159 O O . TRP A 1 142 ? 6.265 -9.625 -7.359 1.00 97.56 142 TRP A O 1
ATOM 1169 N N . CYS A 1 143 ? 5.247 -10.967 -5.880 1.00 97.69 143 CYS A N 1
ATOM 1170 C CA . CYS A 1 143 ? 6.184 -12.077 -6.049 1.00 97.69 143 CYS A CA 1
ATOM 1171 C C . CYS A 1 143 ? 6.100 -12.667 -7.465 1.00 97.69 143 CYS A C 1
ATOM 1173 O O . CYS A 1 143 ? 7.113 -12.762 -8.156 1.00 97.69 143 CYS A O 1
ATOM 1175 N N . LEU A 1 144 ? 4.894 -13.014 -7.928 1.00 98.06 144 LEU A N 1
ATOM 1176 C CA . LEU A 1 144 ? 4.693 -13.576 -9.266 1.00 98.06 144 LEU A CA 1
ATOM 1177 C C . LEU A 1 144 ? 5.075 -12.580 -10.366 1.00 98.06 144 LEU A C 1
ATOM 1179 O O . LEU A 1 144 ? 5.755 -12.958 -11.321 1.00 98.06 144 LEU A O 1
ATOM 1183 N N . TRP A 1 145 ? 4.690 -11.311 -10.207 1.00 97.38 145 TRP A N 1
ATOM 1184 C CA . TRP A 1 145 ? 5.102 -10.233 -11.105 1.00 97.38 145 TRP A CA 1
ATOM 1185 C C . TRP A 1 145 ? 6.628 -10.154 -11.210 1.00 97.38 145 TRP A C 1
ATOM 1187 O O . TRP A 1 145 ? 7.172 -10.165 -12.312 1.00 97.38 145 TRP A O 1
ATOM 1197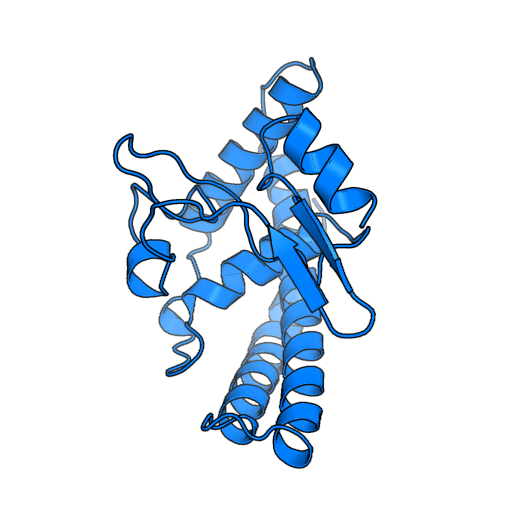 N N . ALA A 1 146 ? 7.335 -10.169 -10.081 1.00 97.19 146 ALA A N 1
ATOM 1198 C CA . ALA A 1 146 ? 8.787 -10.064 -10.072 1.00 97.19 146 ALA A CA 1
ATOM 1199 C C . ALA A 1 146 ? 9.472 -11.291 -10.685 1.00 97.19 146 ALA A C 1
ATOM 1201 O O . ALA A 1 146 ? 10.440 -11.141 -11.423 1.00 97.19 146 ALA A O 1
ATOM 1202 N N . LEU A 1 147 ? 8.945 -12.501 -10.479 1.00 97.50 147 LEU A N 1
ATOM 1203 C CA . LEU A 1 147 ? 9.458 -13.698 -11.157 1.00 97.50 147 LEU A CA 1
ATOM 1204 C C . LEU A 1 147 ? 9.325 -13.607 -12.685 1.00 97.50 147 LEU A C 1
ATOM 1206 O O . LEU A 1 147 ? 10.223 -14.044 -13.405 1.00 97.50 147 LEU A O 1
ATOM 1210 N N . LEU A 1 148 ? 8.233 -13.024 -13.189 1.00 97.31 148 LEU A N 1
ATOM 1211 C CA . LEU A 1 148 ? 8.069 -12.766 -14.622 1.00 97.31 148 LEU A CA 1
ATOM 1212 C C . LEU A 1 148 ? 9.058 -11.700 -15.111 1.00 97.31 148 LEU A C 1
ATOM 1214 O O . LEU A 1 148 ? 9.720 -11.899 -16.132 1.00 97.31 148 LEU A O 1
ATOM 1218 N N . GLN A 1 149 ? 9.212 -10.604 -14.367 1.00 97.12 149 GLN A N 1
ATOM 1219 C CA . GLN A 1 149 ? 10.154 -9.535 -14.705 1.00 97.12 149 GLN A CA 1
ATOM 1220 C C . GLN A 1 149 ? 11.610 -10.011 -14.684 1.00 97.12 149 GLN A C 1
ATOM 1222 O O . GLN A 1 149 ? 12.368 -9.652 -15.577 1.00 97.12 149 GLN A O 1
ATOM 1227 N N . ALA A 1 150 ? 11.987 -10.911 -13.773 1.00 95.88 150 ALA A N 1
ATOM 1228 C CA . ALA A 1 150 ? 13.326 -11.502 -13.733 1.00 95.88 150 ALA A CA 1
ATOM 1229 C C . ALA A 1 150 ? 13.724 -12.206 -15.044 1.00 95.88 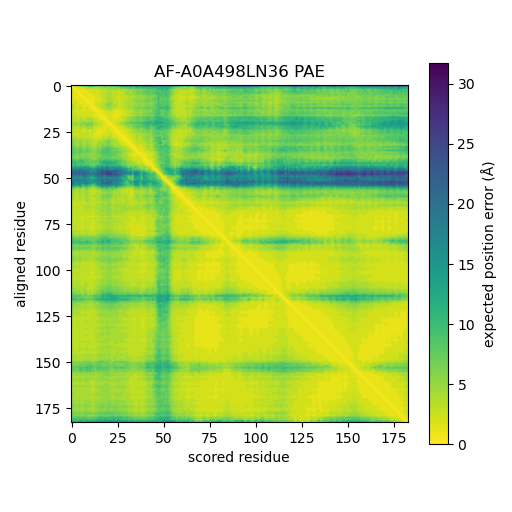150 ALA A C 1
ATOM 1231 O O . ALA A 1 150 ? 14.909 -12.364 -15.326 1.00 95.88 150 ALA A O 1
ATOM 1232 N N . LYS A 1 151 ? 12.743 -12.655 -15.838 1.00 94.62 151 LYS A N 1
ATOM 1233 C CA . LYS A 1 151 ? 12.969 -13.302 -17.136 1.00 94.62 151 LYS A CA 1
ATOM 1234 C C . LYS A 1 151 ? 12.891 -12.335 -18.318 1.00 94.62 151 LYS A C 1
ATOM 1236 O O . LYS A 1 151 ? 13.543 -12.576 -19.332 1.00 94.62 151 LYS A O 1
ATOM 1241 N N . HIS A 1 152 ? 12.043 -11.315 -18.229 1.00 94.81 152 HIS A N 1
ATOM 1242 C CA . HIS A 1 152 ? 11.626 -10.521 -19.388 1.00 94.81 152 HIS A CA 1
ATOM 1243 C C . HIS A 1 152 ? 12.041 -9.051 -19.333 1.00 94.81 152 HIS A C 1
ATOM 1245 O O . HIS A 1 152 ? 12.080 -8.404 -20.378 1.00 94.81 152 HIS A O 1
ATOM 1251 N N . SER A 1 153 ? 12.332 -8.518 -18.149 1.00 93.44 153 SER A N 1
ATOM 1252 C CA . SER A 1 153 ? 12.655 -7.108 -17.973 1.00 93.44 153 SER A CA 1
ATOM 1253 C C . SER A 1 153 ? 14.074 -6.793 -18.424 1.00 93.44 153 SER A C 1
ATOM 1255 O O . SER A 1 153 ? 14.993 -7.591 -18.249 1.00 93.44 153 SER A O 1
ATOM 1257 N N . THR A 1 154 ? 14.260 -5.587 -18.951 1.00 92.94 154 THR A N 1
ATOM 1258 C CA . THR A 1 154 ? 15.580 -5.003 -19.226 1.00 92.94 154 THR A CA 1
ATOM 1259 C C . THR A 1 154 ? 15.999 -3.989 -18.161 1.00 92.94 154 THR A C 1
ATOM 1261 O O . THR A 1 154 ? 17.038 -3.350 -18.308 1.00 92.94 154 THR A O 1
ATOM 1264 N N . ILE A 1 155 ? 15.175 -3.782 -17.130 1.00 92.69 155 ILE A N 1
ATOM 1265 C CA . ILE A 1 155 ? 15.459 -2.855 -16.033 1.00 92.69 155 ILE A CA 1
ATOM 1266 C C . ILE A 1 155 ? 16.548 -3.461 -15.141 1.00 92.69 155 ILE A C 1
ATOM 1268 O O . ILE A 1 155 ? 16.465 -4.632 -14.773 1.00 92.69 155 ILE A O 1
ATOM 1272 N N . ASP A 1 156 ? 17.543 -2.651 -14.774 1.00 93.38 156 ASP A N 1
ATOM 1273 C CA . ASP A 1 156 ? 18.589 -3.030 -13.820 1.00 93.38 156 ASP A CA 1
ATOM 1274 C C . ASP A 1 156 ? 18.031 -3.036 -12.387 1.00 93.38 156 ASP A C 1
ATOM 1276 O O . ASP A 1 156 ? 18.102 -2.051 -11.651 1.00 93.38 156 ASP A O 1
ATOM 1280 N N . PHE A 1 157 ? 17.374 -4.139 -12.032 1.00 93.75 157 PHE A N 1
ATOM 1281 C CA . PHE A 1 157 ? 16.766 -4.369 -10.728 1.00 93.75 157 PHE A CA 1
ATOM 1282 C C . PHE A 1 157 ? 16.831 -5.858 -10.368 1.00 93.75 157 PHE A C 1
ATOM 1284 O O . PHE A 1 157 ? 16.590 -6.729 -11.207 1.00 93.75 157 PHE A O 1
ATOM 1291 N N . ASP A 1 158 ? 17.117 -6.170 -9.102 1.00 95.00 158 ASP A N 1
ATOM 1292 C CA . ASP A 1 158 ? 17.186 -7.554 -8.618 1.00 95.00 158 ASP A CA 1
ATOM 1293 C C . ASP A 1 158 ? 15.783 -8.119 -8.334 1.00 95.00 158 ASP A C 1
ATOM 1295 O O . ASP A 1 158 ? 15.326 -8.256 -7.193 1.00 95.00 158 ASP A O 1
ATOM 1299 N N . PHE A 1 159 ? 15.080 -8.454 -9.417 1.00 96.50 159 PHE A N 1
ATOM 1300 C CA . PHE A 1 159 ? 13.731 -9.012 -9.365 1.00 96.50 159 PHE A CA 1
ATOM 1301 C C . PHE A 1 159 ? 13.656 -10.338 -8.598 1.00 96.50 159 PHE A C 1
ATOM 1303 O O . PHE A 1 159 ? 12.649 -10.607 -7.943 1.00 96.50 159 PHE A O 1
ATOM 1310 N N . GLN A 1 160 ? 14.702 -11.170 -8.646 1.00 95.56 160 GLN A N 1
ATOM 1311 C CA . GLN A 1 160 ? 14.716 -12.455 -7.942 1.00 95.56 160 GLN A CA 1
ATOM 1312 C C . GLN A 1 160 ? 14.771 -12.251 -6.430 1.00 95.56 160 GLN A C 1
ATOM 1314 O O . GLN A 1 160 ? 13.994 -12.866 -5.693 1.00 95.56 160 GLN A O 1
ATOM 1319 N N . ARG A 1 161 ? 15.649 -11.358 -5.959 1.00 95.25 161 ARG A N 1
ATOM 1320 C CA . ARG A 1 161 ? 15.734 -11.010 -4.540 1.00 95.25 161 ARG A CA 1
ATOM 1321 C C . ARG A 1 161 ? 14.446 -10.367 -4.043 1.00 95.25 161 ARG A C 1
ATOM 1323 O O . ARG A 1 161 ? 13.976 -10.730 -2.965 1.00 95.25 161 ARG A O 1
ATOM 1330 N N . TYR A 1 162 ? 13.844 -9.476 -4.828 1.00 95.75 162 TYR A N 1
ATOM 1331 C CA . TYR A 1 162 ? 12.552 -8.883 -4.486 1.00 95.75 162 TYR A CA 1
ATOM 1332 C C . TYR A 1 162 ? 11.441 -9.942 -4.397 1.00 95.75 162 TYR A C 1
ATOM 1334 O O . TYR A 1 162 ? 10.721 -9.992 -3.398 1.00 95.75 162 TYR A O 1
ATOM 1342 N N . ALA A 1 163 ? 11.343 -10.853 -5.374 1.00 96.88 163 ALA A N 1
ATOM 1343 C CA . ALA A 1 163 ? 10.376 -11.951 -5.346 1.00 96.88 163 ALA A CA 1
ATOM 1344 C C . ALA A 1 163 ? 10.532 -12.819 -4.087 1.00 96.88 163 ALA A C 1
ATOM 1346 O O . ALA A 1 163 ? 9.549 -13.103 -3.397 1.00 96.88 163 ALA A O 1
ATOM 1347 N N . MET A 1 164 ? 11.773 -13.184 -3.750 1.00 96.19 164 MET A N 1
ATOM 1348 C CA . MET A 1 164 ? 12.093 -13.953 -2.547 1.00 96.19 164 MET A CA 1
ATOM 1349 C C . MET A 1 164 ? 11.662 -13.217 -1.273 1.00 96.19 164 MET A C 1
ATOM 1351 O O . MET A 1 164 ? 11.041 -13.819 -0.399 1.00 96.19 164 MET A O 1
ATOM 1355 N N . ALA A 1 165 ? 11.929 -11.912 -1.175 1.00 95.69 165 ALA A N 1
ATOM 1356 C CA . ALA A 1 165 ? 11.532 -11.110 -0.021 1.00 95.69 165 ALA A CA 1
ATOM 1357 C C . ALA A 1 165 ? 10.003 -11.083 0.163 1.00 95.69 165 ALA A C 1
ATOM 1359 O O . ALA A 1 165 ? 9.508 -11.337 1.263 1.00 95.69 165 ALA A O 1
ATOM 1360 N N . ARG A 1 166 ? 9.237 -10.863 -0.919 1.00 97.31 166 ARG A N 1
ATOM 1361 C CA . ARG A 1 166 ? 7.762 -10.876 -0.868 1.00 97.31 166 ARG A CA 1
ATOM 1362 C C . ARG A 1 166 ? 7.224 -12.263 -0.489 1.00 97.31 166 ARG A C 1
ATOM 1364 O O . ARG A 1 166 ? 6.296 -12.359 0.311 1.00 97.31 166 ARG A O 1
ATOM 1371 N N . PHE A 1 167 ? 7.812 -13.334 -1.025 1.00 97.62 167 PHE A N 1
ATOM 1372 C CA . PHE A 1 167 ? 7.411 -14.711 -0.720 1.00 97.62 167 PHE A CA 1
ATOM 1373 C C . PHE A 1 167 ? 7.693 -15.099 0.737 1.00 97.62 167 PHE A C 1
ATOM 1375 O O . PHE A 1 167 ? 6.834 -15.686 1.395 1.00 97.62 167 PHE A O 1
ATOM 1382 N N . ASN A 1 168 ? 8.864 -14.735 1.260 1.00 96.44 168 ASN A N 1
ATOM 1383 C CA . ASN A 1 168 ? 9.242 -15.025 2.641 1.00 96.44 168 ASN A CA 1
ATOM 1384 C C . ASN A 1 168 ? 8.291 -14.351 3.632 1.00 96.44 168 ASN A C 1
ATOM 1386 O O . ASN A 1 168 ? 7.762 -15.029 4.511 1.00 96.44 168 ASN A O 1
ATOM 1390 N N . TYR A 1 169 ? 7.994 -13.062 3.436 1.00 96.19 169 TYR A N 1
ATOM 1391 C CA . TYR A 1 169 ? 7.065 -12.348 4.313 1.00 96.19 169 TYR A CA 1
ATOM 1392 C C . TYR A 1 169 ? 5.645 -12.930 4.251 1.00 96.19 169 TYR A C 1
ATOM 1394 O O . TYR A 1 169 ? 4.984 -13.078 5.281 1.00 96.19 169 TYR A O 1
ATOM 1402 N N . TYR A 1 170 ? 5.186 -13.348 3.062 1.00 98.00 170 TYR A N 1
ATOM 1403 C CA . TYR A 1 170 ? 3.915 -14.063 2.936 1.00 98.00 170 TYR A CA 1
ATOM 1404 C C . TYR A 1 170 ? 3.866 -15.285 3.862 1.00 98.00 170 TYR A C 1
ATOM 1406 O O . TYR A 1 170 ? 2.903 -15.438 4.611 1.00 98.00 170 TYR A O 1
ATOM 1414 N N . PHE A 1 171 ? 4.884 -16.152 3.834 1.00 98.00 171 PHE A N 1
ATOM 1415 C CA . PHE A 1 171 ? 4.902 -17.360 4.665 1.00 98.00 171 PHE A CA 1
ATOM 1416 C C . PHE A 1 171 ? 5.102 -17.068 6.150 1.00 98.00 171 PHE A C 1
ATOM 1418 O O . PHE A 1 171 ? 4.496 -17.759 6.969 1.00 98.00 171 PHE A O 1
ATOM 1425 N N . GLU A 1 172 ? 5.880 -16.040 6.486 1.00 96.88 172 GLU A N 1
ATOM 1426 C CA . GLU A 1 172 ? 6.064 -15.569 7.859 1.00 96.88 172 GLU A CA 1
ATOM 1427 C C . GLU A 1 172 ? 4.723 -15.178 8.497 1.00 96.88 172 GLU A C 1
ATOM 1429 O O . GLU A 1 172 ? 4.383 -15.654 9.580 1.00 96.88 172 GLU A O 1
ATOM 1434 N N . LYS A 1 173 ? 3.917 -14.369 7.797 1.00 97.31 173 LYS A N 1
ATOM 1435 C CA . LYS A 1 173 ? 2.645 -13.843 8.317 1.00 97.31 173 LYS A CA 1
ATOM 1436 C C . LYS A 1 173 ? 1.425 -14.715 8.048 1.00 97.31 173 LYS A C 1
ATOM 1438 O O . LYS A 1 173 ? 0.374 -14.501 8.653 1.00 97.31 173 LYS A O 1
ATOM 1443 N N . LYS A 1 174 ? 1.543 -15.730 7.185 1.00 97.56 174 LYS A N 1
ATOM 1444 C CA . LYS A 1 174 ? 0.423 -16.571 6.738 1.00 97.56 174 LYS A CA 1
ATOM 1445 C C . LYS A 1 174 ? -0.429 -17.093 7.892 1.00 97.56 174 LYS A C 1
ATOM 1447 O O . LYS A 1 174 ? -1.640 -16.888 7.901 1.00 97.56 174 LYS A O 1
ATOM 1452 N N . GLN A 1 175 ? 0.188 -17.788 8.846 1.00 97.94 175 GLN A N 1
ATOM 1453 C CA . GLN A 1 175 ? -0.554 -18.428 9.937 1.00 97.94 175 GLN A CA 1
ATOM 1454 C C . GLN A 1 175 ? -1.196 -17.397 10.868 1.00 97.94 175 GLN A C 1
ATOM 1456 O O . GLN A 1 175 ? -2.356 -17.552 11.242 1.00 97.94 175 GLN A O 1
ATOM 1461 N N . GLU A 1 176 ? -0.469 -16.323 11.180 1.00 97.06 176 GLU A N 1
ATOM 1462 C CA . GLU A 1 176 ? -0.954 -15.215 12.003 1.00 97.06 176 GLU A CA 1
ATOM 1463 C C . GLU A 1 176 ? -2.219 -14.592 11.389 1.00 97.06 176 GLU A C 1
ATOM 1465 O O . GLU A 1 176 ? -3.276 -14.561 12.021 1.00 97.06 176 GLU A O 1
ATOM 1470 N N . PHE A 1 177 ? -2.152 -14.173 10.123 1.00 97.44 177 PHE A N 1
ATOM 1471 C CA . PHE A 1 177 ? -3.232 -13.425 9.477 1.00 97.44 177 PHE A CA 1
ATOM 1472 C C . PHE A 1 177 ? -4.432 -14.306 9.093 1.00 97.44 177 PHE A C 1
ATOM 1474 O O . PHE A 1 177 ? -5.579 -13.864 9.196 1.00 97.44 177 PHE A O 1
ATOM 1481 N N . PHE A 1 178 ? -4.226 -15.576 8.717 1.00 95.88 178 PHE A N 1
ATOM 1482 C CA . PHE A 1 178 ? -5.345 -16.515 8.531 1.00 95.88 178 PHE A CA 1
ATOM 1483 C C . PHE A 1 178 ? -5.996 -16.935 9.857 1.00 95.88 178 PHE A C 1
ATOM 1485 O O . PHE A 1 178 ? -7.191 -17.247 9.875 1.00 95.88 178 PHE A O 1
ATOM 1492 N N . GLY A 1 179 ? -5.245 -16.908 10.962 1.00 97.19 179 GLY A N 1
ATOM 1493 C CA . GLY A 1 179 ? -5.758 -17.164 12.307 1.00 97.19 179 GLY A CA 1
ATOM 1494 C C . GLY A 1 179 ? -6.729 -16.089 12.806 1.00 97.19 179 GLY A C 1
ATOM 1495 O O . GLY A 1 179 ? -7.620 -16.397 13.601 1.00 97.19 179 GLY A O 1
ATOM 1496 N N . MET A 1 180 ? -6.619 -14.856 12.300 1.00 96.62 180 MET A N 1
ATOM 1497 C CA . MET A 1 180 ? -7.476 -13.737 12.696 1.00 96.62 180 MET A CA 1
ATOM 1498 C C . MET A 1 180 ? -8.952 -13.971 12.340 1.00 96.62 180 MET A C 1
ATOM 1500 O O . MET A 1 180 ? -9.316 -14.314 11.202 1.00 96.62 180 MET A O 1
ATOM 1504 N N . LYS A 1 181 ? -9.821 -13.732 13.325 1.00 95.12 181 LYS A N 1
ATOM 1505 C CA . LYS A 1 181 ? -11.280 -13.813 13.197 1.00 95.12 181 LYS A CA 1
ATOM 1506 C C . LYS A 1 181 ? -11.877 -12.417 13.087 1.00 95.12 181 LYS A C 1
ATOM 1508 O O . LYS A 1 181 ? -11.364 -11.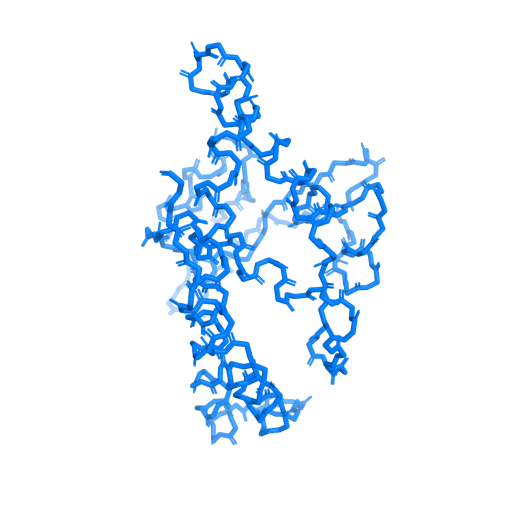476 13.685 1.00 95.12 181 LYS A O 1
ATOM 1513 N N . LEU A 1 182 ? -12.941 -12.308 12.297 1.00 92.19 182 LEU A N 1
ATOM 1514 C CA . LEU A 1 182 ? -13.756 -11.100 12.287 1.00 92.19 182 LEU A CA 1
ATOM 1515 C C . LEU A 1 182 ? -14.459 -10.963 13.654 1.00 92.19 182 LEU A C 1
ATOM 1517 O O . LEU A 1 182 ? -14.810 -11.999 14.232 1.00 92.19 182 LEU A O 1
ATOM 1521 N N . PRO A 1 183 ? -14.587 -9.734 14.179 1.00 86.69 183 PRO A N 1
ATOM 1522 C CA . PRO A 1 183 ? -15.253 -9.445 15.449 1.00 86.69 183 PRO A CA 1
ATOM 1523 C C . PRO A 1 183 ? -16.784 -9.586 15.398 1.00 86.69 183 PRO A C 1
ATOM 1525 O O . PRO A 1 183 ? -17.370 -9.642 14.293 1.00 86.69 183 PRO A O 1
#